Protein AF-A0A1L0B9V5-F1 (afdb_monomer)

Radius of gyration: 20.82 Å; Cα contacts (8 Å, |Δi|>4): 165; chains: 1; bounding box: 60×64×40 Å

pLDDT: mean 84.93, std 19.18, range [33.19, 98.69]

Sequence (181 aa):
MAQQMAAEWDLPEANLSFEGDNEAFVYNRHNESIYDDVRYFPGLKHDQETVVKFDASNDDFINHATLRALIVQLTSPEVIDYNLICDFFLTYRTFTDSHTVMNLLLTRLIWSLQYVNSFKQDTEKIGKLVLLRTFVVLRHWILNYFIDDFLPDDKLCDTFSFYINQITHESHLIRANMVLN

Solvent-accessible surface area (backbone atoms only — not comparable to full-atom values): 10895 Å² total; per-residue (Å²): 137,84,86,90,84,85,80,88,76,84,70,77,85,72,80,70,72,85,79,67,88,69,66,78,77,42,88,53,67,69,58,31,60,73,56,64,38,76,68,42,37,89,42,76,54,86,87,33,66,93,42,35,37,56,34,95,90,43,76,90,41,76,73,45,61,41,72,68,47,49,54,44,53,63,24,26,57,84,59,85,58,67,65,60,50,52,53,44,76,74,47,43,77,82,83,48,56,70,67,62,53,48,52,53,51,50,27,51,39,52,38,16,37,53,31,45,65,64,85,42,73,72,46,25,53,48,12,51,38,24,33,53,26,38,50,53,50,53,51,51,47,56,74,74,39,31,73,80,58,38,69,82,26,66,66,56,48,49,51,52,54,50,54,52,47,44,42,74,75,66,38,85,63,69,51,81,88,74,55,88,126

Structure (mmCIF, N/CA/C/O backbone):
data_AF-A0A1L0B9V5-F1
#
_entry.id   AF-A0A1L0B9V5-F1
#
loop_
_atom_site.group_PDB
_atom_site.id
_atom_site.type_symbol
_atom_site.label_atom_id
_atom_site.label_alt_id
_atom_site.label_comp_id
_atom_site.label_asym_id
_atom_site.label_entity_id
_atom_site.label_seq_id
_atom_site.pdbx_PDB_ins_code
_atom_site.Cartn_x
_atom_site.Cartn_y
_atom_site.Cartn_z
_atom_site.occupancy
_atom_site.B_iso_or_equiv
_atom_site.auth_seq_id
_atom_site.auth_comp_id
_atom_site.auth_asym_id
_atom_site.auth_atom_id
_atom_site.pdbx_PDB_model_num
ATOM 1 N N . MET A 1 1 ? -35.757 53.443 -7.498 1.00 37.50 1 MET A N 1
ATOM 2 C CA . MET A 1 1 ? -36.987 52.732 -7.090 1.00 37.50 1 MET A CA 1
ATOM 3 C C . MET A 1 1 ? -37.299 51.772 -8.234 1.00 37.50 1 MET A C 1
ATOM 5 O O . MET A 1 1 ? -37.797 52.221 -9.247 1.00 37.50 1 MET A O 1
ATOM 9 N N . ALA A 1 2 ? -36.529 50.689 -8.342 1.00 36.03 2 ALA A N 1
ATOM 10 C CA . ALA A 1 2 ? -36.751 49.369 -7.735 1.00 36.03 2 ALA A CA 1
ATOM 11 C C . ALA A 1 2 ? -37.768 48.531 -8.533 1.00 36.03 2 ALA A C 1
ATOM 13 O O . ALA A 1 2 ? -38.795 49.063 -8.928 1.00 36.03 2 ALA A O 1
ATOM 14 N N . GLN A 1 3 ? -37.446 47.235 -8.66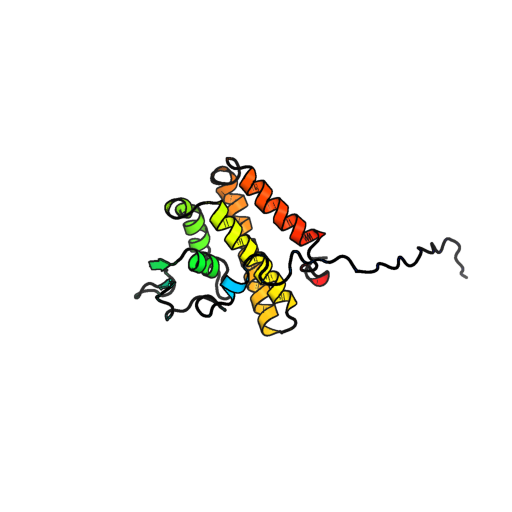9 1.00 38.03 3 GLN A N 1
ATOM 15 C CA . GLN A 1 3 ? -38.210 46.121 -9.268 1.00 38.03 3 GLN A CA 1
ATOM 16 C C . GLN A 1 3 ? -38.034 45.985 -10.795 1.00 38.03 3 GLN A C 1
ATOM 18 O O . GLN A 1 3 ? -38.657 46.698 -11.567 1.00 38.03 3 GLN A O 1
ATOM 23 N N . GLN A 1 4 ? -37.037 45.250 -11.310 1.00 39.38 4 GLN A N 1
ATOM 24 C CA . GLN A 1 4 ? -36.708 43.814 -11.165 1.00 39.38 4 GLN A CA 1
ATOM 25 C C . GLN A 1 4 ? -37.719 42.934 -11.923 1.00 39.38 4 GLN A C 1
ATOM 27 O O . GLN A 1 4 ? -38.779 42.587 -11.419 1.00 39.38 4 GLN A O 1
ATOM 32 N N . MET A 1 5 ? -37.359 42.604 -13.165 1.00 35.97 5 MET A N 1
ATOM 33 C CA . MET A 1 5 ? -37.973 41.576 -14.003 1.00 35.97 5 MET A CA 1
ATOM 34 C C . MET A 1 5 ? -36.849 40.648 -14.459 1.00 35.97 5 MET A C 1
ATOM 36 O O . MET A 1 5 ? -35.907 41.125 -15.089 1.00 35.97 5 MET A O 1
ATOM 40 N N . 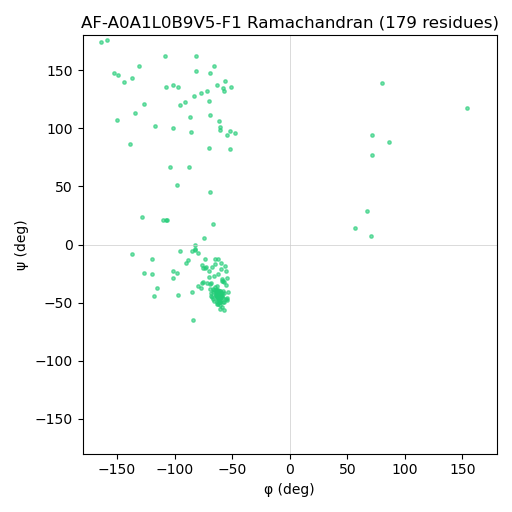ALA A 1 6 ? -36.952 39.361 -14.132 1.00 33.19 6 ALA A N 1
ATOM 41 C CA . ALA A 1 6 ? -36.878 38.247 -15.082 1.00 33.19 6 ALA A CA 1
ATOM 42 C C . ALA A 1 6 ? -36.401 36.953 -14.402 1.00 33.19 6 ALA A C 1
ATOM 44 O O . ALA A 1 6 ? -35.253 36.840 -13.985 1.00 33.19 6 ALA A O 1
ATOM 45 N N . ALA A 1 7 ? -37.313 35.980 -14.436 1.00 36.16 7 ALA A N 1
ATOM 46 C CA . ALA A 1 7 ? -37.078 34.544 -14.529 1.00 36.16 7 ALA A CA 1
ATOM 47 C C . ALA A 1 7 ? -36.499 33.836 -13.293 1.00 36.16 7 ALA A C 1
ATOM 49 O O . ALA A 1 7 ? -35.348 33.412 -13.257 1.00 36.16 7 ALA A O 1
ATOM 50 N N . GLU A 1 8 ? -37.391 33.619 -12.332 1.00 37.22 8 GLU A N 1
ATOM 51 C CA . GLU A 1 8 ? -37.385 32.466 -11.434 1.00 37.22 8 GLU A CA 1
ATOM 52 C C . GLU A 1 8 ? -37.545 31.199 -12.299 1.00 37.22 8 GLU A C 1
ATOM 54 O O . GLU A 1 8 ? -38.585 30.976 -12.918 1.00 37.22 8 GLU A O 1
ATOM 59 N N . TRP A 1 9 ? -36.460 30.441 -12.466 1.00 34.94 9 TRP A N 1
ATOM 60 C CA . TRP A 1 9 ? -36.507 29.108 -13.065 1.00 34.94 9 TRP A CA 1
ATOM 61 C C . TRP A 1 9 ? -36.832 28.120 -11.945 1.00 34.94 9 TRP A C 1
ATOM 63 O O . TRP A 1 9 ? -35.932 27.706 -11.215 1.00 34.94 9 TRP A O 1
ATOM 73 N N . ASP A 1 10 ? -38.109 27.759 -11.820 1.00 41.75 10 ASP A N 1
ATOM 74 C CA . ASP A 1 10 ? -38.548 26.586 -11.060 1.00 41.75 10 ASP A CA 1
ATOM 75 C C . ASP A 1 10 ? -37.913 25.339 -11.685 1.00 41.75 10 ASP A C 1
ATOM 77 O O . ASP A 1 10 ? -38.372 24.814 -12.705 1.00 41.75 10 ASP A O 1
ATOM 81 N N . LEU A 1 11 ? -36.819 24.868 -11.091 1.00 33.75 11 LEU A N 1
ATOM 82 C CA . LEU A 1 11 ? -36.359 23.509 -11.325 1.00 33.75 11 LEU A CA 1
ATOM 83 C C . LEU A 1 11 ? -37.261 22.591 -10.496 1.00 33.75 11 LEU A C 1
ATOM 85 O O . LEU A 1 11 ? -37.445 22.858 -9.307 1.00 33.75 11 LEU A O 1
ATOM 89 N N . PRO A 1 12 ? -37.829 21.522 -11.083 1.00 34.50 12 PRO A N 1
ATOM 90 C CA . PRO A 1 12 ? -38.595 20.569 -10.301 1.00 34.50 12 PRO A CA 1
ATOM 91 C C . PRO A 1 12 ? -37.682 20.047 -9.195 1.00 34.50 12 PRO A C 1
ATOM 93 O O . PRO A 1 12 ? -36.537 19.684 -9.478 1.00 34.50 12 PRO A O 1
ATOM 96 N N . GLU A 1 13 ? -38.178 20.029 -7.953 1.00 45.03 13 GLU A N 1
ATOM 97 C CA . GLU A 1 13 ? -37.568 19.258 -6.876 1.00 45.03 13 GLU A CA 1
ATOM 98 C C . GLU A 1 1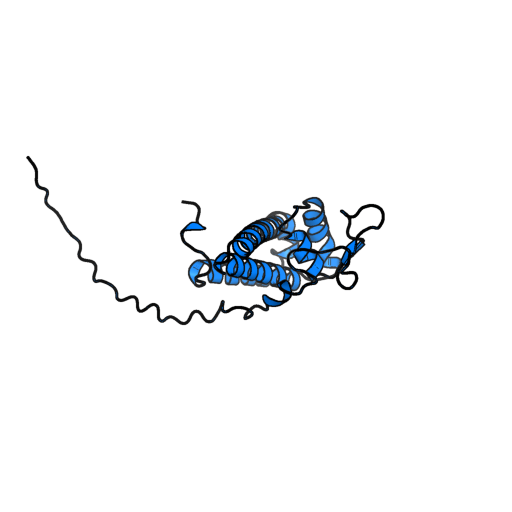3 ? -37.470 17.822 -7.383 1.00 45.03 13 GLU A C 1
ATOM 100 O O . GLU A 1 13 ? -38.424 17.041 -7.355 1.00 45.03 13 GLU A O 1
ATOM 105 N N . ALA A 1 14 ? -36.311 17.496 -7.951 1.00 38.25 14 ALA A N 1
ATOM 106 C CA . ALA A 1 14 ? -35.933 16.138 -8.199 1.00 38.25 14 ALA A CA 1
ATOM 107 C C . ALA A 1 14 ? -35.904 15.518 -6.809 1.00 38.25 14 ALA A C 1
ATOM 109 O O . ALA A 1 14 ? -34.969 15.737 -6.038 1.00 38.25 14 ALA A O 1
ATOM 110 N N . ASN A 1 15 ? -36.966 14.781 -6.490 1.00 38.66 15 ASN A N 1
ATOM 111 C CA . ASN A 1 15 ? -36.911 13.666 -5.570 1.00 38.66 15 ASN A CA 1
ATOM 112 C C . ASN A 1 15 ? -35.776 12.762 -6.060 1.00 38.66 15 ASN A C 1
ATOM 114 O O . ASN A 1 15 ? -35.986 11.794 -6.786 1.00 38.66 15 ASN A O 1
ATOM 118 N N . LEU A 1 16 ? -34.549 13.119 -5.691 1.00 40.38 16 LEU A N 1
ATOM 119 C CA . LEU A 1 16 ? -33.432 12.210 -5.615 1.00 40.38 16 LEU A CA 1
ATOM 120 C C . LEU A 1 16 ? -33.766 11.338 -4.417 1.00 40.38 16 LEU A C 1
ATOM 122 O O . LEU A 1 16 ? -33.337 11.586 -3.292 1.00 40.38 16 LEU A O 1
ATOM 126 N N . SER A 1 17 ? -34.593 10.327 -4.661 1.00 35.06 17 SER A N 1
ATOM 127 C CA . SER A 1 17 ? -34.482 9.094 -3.909 1.00 35.06 17 SER A CA 1
ATOM 128 C C . SER A 1 17 ? -33.014 8.679 -4.011 1.00 35.06 17 SER A C 1
ATOM 130 O O . SER A 1 17 ? -32.589 8.129 -5.027 1.00 35.06 17 SER A O 1
ATOM 132 N N . PHE A 1 18 ? -32.227 9.003 -2.983 1.00 41.53 18 PHE A N 1
ATOM 133 C CA . PHE A 1 18 ? -30.869 8.503 -2.746 1.00 41.53 18 PHE A CA 1
ATOM 134 C C . PHE A 1 18 ? -30.921 7.007 -2.380 1.00 41.53 18 PHE A C 1
ATOM 136 O O . PHE A 1 18 ? -30.294 6.550 -1.433 1.00 41.53 18 PHE A O 1
ATOM 143 N N . GLU A 1 19 ? -31.705 6.239 -3.128 1.00 40.09 19 GLU A N 1
ATOM 144 C CA . GLU A 1 19 ? -31.742 4.784 -3.094 1.00 40.09 19 GLU A CA 1
ATOM 145 C C . GLU A 1 19 ? -31.002 4.297 -4.339 1.00 40.09 19 GLU A C 1
ATOM 147 O O . GLU A 1 19 ? -31.570 3.785 -5.298 1.00 40.09 19 GLU A O 1
ATOM 152 N N . GLY A 1 20 ? -29.700 4.566 -4.341 1.00 44.06 20 GLY A N 1
ATOM 153 C CA . GLY A 1 20 ? -28.730 3.827 -5.128 1.00 44.06 20 GLY A CA 1
ATOM 154 C C . GLY A 1 20 ? -27.795 3.162 -4.134 1.00 44.06 20 GLY A C 1
ATOM 155 O O . GLY A 1 20 ? -26.951 3.839 -3.551 1.00 44.06 20 GLY A O 1
ATOM 156 N N . ASP A 1 21 ? -27.996 1.869 -3.900 1.00 50.47 21 ASP A N 1
ATOM 157 C CA . ASP A 1 21 ? -27.136 0.999 -3.102 1.00 50.47 21 ASP A CA 1
ATOM 158 C C . ASP A 1 21 ? -25.664 1.165 -3.500 1.00 50.47 21 ASP A C 1
ATOM 160 O O . ASP A 1 21 ? -25.189 0.512 -4.429 1.00 50.47 21 ASP A O 1
ATOM 164 N N . ASN A 1 22 ? -24.897 2.001 -2.797 1.00 57.09 22 ASN A N 1
ATOM 165 C CA . ASN A 1 22 ? -23.448 1.958 -2.949 1.00 57.09 22 ASN A CA 1
ATOM 166 C C . ASN A 1 22 ? -22.842 0.931 -1.985 1.00 57.09 22 ASN A C 1
ATOM 168 O O . ASN A 1 22 ? -22.123 1.260 -1.039 1.00 57.09 22 ASN A O 1
ATOM 172 N N . GLU A 1 23 ? -23.159 -0.342 -2.233 1.00 66.31 23 GLU A N 1
ATOM 173 C CA . GLU A 1 23 ? -22.561 -1.484 -1.534 1.00 66.31 23 GLU A CA 1
ATOM 174 C C . GLU A 1 23 ? -21.054 -1.634 -1.805 1.00 66.31 23 GLU A C 1
ATOM 176 O O . GLU A 1 23 ? -20.373 -2.353 -1.065 1.00 66.31 23 GLU A O 1
ATOM 181 N N . ALA A 1 24 ? -20.525 -0.989 -2.854 1.00 79.81 24 ALA A N 1
ATOM 182 C CA . ALA A 1 24 ? -19.167 -1.227 -3.334 1.00 79.81 24 ALA A CA 1
ATOM 183 C C . ALA A 1 24 ? -18.113 -0.867 -2.279 1.00 79.81 24 ALA A C 1
ATOM 185 O O . ALA A 1 24 ? -17.163 -1.617 -2.090 1.00 79.81 24 ALA A O 1
ATOM 186 N N . PHE A 1 25 ? -18.320 0.221 -1.528 1.00 84.94 25 PHE A N 1
ATOM 187 C CA . PHE A 1 25 ? -17.375 0.721 -0.518 1.00 84.94 25 PHE A CA 1
ATOM 188 C C . PHE A 1 25 ? -17.817 0.484 0.931 1.00 84.94 25 PHE A C 1
ATOM 190 O O . PHE A 1 25 ? -17.330 1.150 1.853 1.00 84.94 25 PHE A O 1
ATOM 197 N N . VAL A 1 26 ? -18.714 -0.484 1.148 1.00 88.19 26 VAL A N 1
ATOM 198 C CA . VAL A 1 26 ? -19.007 -1.002 2.491 1.00 88.19 26 VAL A CA 1
ATOM 199 C C . VAL A 1 26 ? -17.712 -1.503 3.133 1.00 88.19 26 VAL A C 1
ATOM 201 O O . VAL A 1 26 ? -16.867 -2.104 2.469 1.00 88.19 26 VAL A O 1
ATOM 204 N N . TYR A 1 27 ? -17.564 -1.251 4.436 1.00 88.88 27 TYR A N 1
ATOM 205 C CA . TYR A 1 27 ? -16.353 -1.595 5.172 1.00 88.88 27 TYR A CA 1
ATOM 206 C C . TYR A 1 27 ? -15.934 -3.056 4.959 1.00 88.88 27 TYR A C 1
ATOM 208 O O . TYR A 1 27 ? -16.756 -3.969 5.048 1.00 88.88 27 TYR A O 1
ATOM 216 N N . ASN A 1 28 ? -14.638 -3.264 4.733 1.00 92.19 28 ASN A N 1
ATOM 217 C CA . ASN A 1 28 ? -13.996 -4.557 4.502 1.00 92.19 28 ASN A CA 1
ATOM 218 C C . ASN A 1 28 ? -14.307 -5.247 3.150 1.00 92.19 28 ASN A C 1
ATOM 220 O O . ASN A 1 28 ? -13.865 -6.380 2.941 1.00 92.19 28 ASN A O 1
ATOM 224 N N . ARG A 1 29 ? -15.009 -4.600 2.205 1.00 92.00 29 ARG A N 1
ATOM 225 C CA . ARG A 1 29 ? -15.196 -5.124 0.831 1.00 92.00 29 ARG A CA 1
ATOM 226 C C . ARG A 1 29 ? -13.888 -5.201 0.036 1.00 92.00 29 ARG A C 1
ATOM 228 O O . ARG A 1 29 ? -13.760 -6.066 -0.826 1.00 92.00 29 ARG A O 1
ATOM 235 N N . HIS A 1 30 ? -12.914 -4.357 0.362 1.00 93.25 30 HIS A N 1
ATOM 236 C CA . HIS A 1 30 ? -11.587 -4.292 -0.257 1.00 93.25 30 HIS A CA 1
ATOM 237 C C . HIS A 1 30 ? -10.485 -4.776 0.690 1.00 93.25 30 HIS A C 1
ATOM 239 O O . HIS A 1 30 ? -9.314 -4.440 0.493 1.00 93.25 30 HIS A O 1
ATOM 245 N N . ASN A 1 31 ? -10.853 -5.570 1.705 1.00 94.75 31 ASN A N 1
ATOM 246 C CA . ASN A 1 31 ? -9.951 -6.115 2.720 1.00 94.75 31 ASN A CA 1
ATOM 247 C C . ASN A 1 31 ? -9.351 -5.047 3.657 1.00 94.75 31 ASN A C 1
ATOM 249 O O . ASN A 1 31 ? -8.246 -5.210 4.165 1.00 94.75 31 ASN A O 1
ATOM 253 N N . GLU A 1 32 ? -10.068 -3.947 3.894 1.00 95.19 32 GLU A N 1
ATOM 254 C CA . GLU A 1 32 ? -9.615 -2.803 4.695 1.00 95.19 32 GLU A CA 1
ATOM 255 C C . GLU A 1 32 ? -9.246 -3.191 6.139 1.00 95.19 32 GLU A C 1
ATOM 257 O O . GLU A 1 32 ? -8.294 -2.638 6.692 1.00 95.19 32 GLU A O 1
ATOM 262 N N . SER A 1 33 ? -9.902 -4.204 6.723 1.00 95.31 33 SER A N 1
ATOM 263 C CA . SER A 1 33 ? -9.673 -4.615 8.121 1.00 95.31 33 SER A CA 1
ATOM 264 C C . SER A 1 33 ? -8.272 -5.168 8.398 1.00 95.31 33 SER A C 1
ATOM 266 O O . SER A 1 33 ? -7.854 -5.240 9.554 1.00 95.31 33 SER A O 1
ATOM 268 N N . ILE A 1 34 ? -7.481 -5.481 7.363 1.00 96.06 34 ILE A N 1
ATOM 269 C CA . ILE A 1 34 ? -6.066 -5.844 7.535 1.00 96.06 34 ILE A CA 1
ATOM 270 C C . ILE A 1 34 ? -5.234 -4.746 8.201 1.00 96.06 34 ILE A C 1
ATOM 272 O O . ILE A 1 34 ? -4.152 -5.048 8.710 1.00 96.06 34 ILE A O 1
ATOM 276 N N . TYR A 1 35 ? -5.713 -3.500 8.156 1.00 96.19 35 TYR A N 1
ATOM 277 C CA . TYR A 1 35 ? -5.081 -2.330 8.755 1.00 96.19 35 TYR A CA 1
ATOM 278 C C . TYR A 1 35 ? -5.607 -1.989 10.154 1.00 96.19 35 TYR A C 1
ATOM 280 O O . TYR A 1 35 ? -5.023 -1.118 10.793 1.00 96.19 35 TYR A O 1
ATOM 288 N N . ASP A 1 36 ? -6.640 -2.684 10.643 1.00 94.62 36 ASP A N 1
ATOM 289 C CA . ASP A 1 36 ? -7.141 -2.554 12.023 1.00 94.62 36 ASP A CA 1
ATOM 290 C C . ASP A 1 36 ? -6.427 -3.488 13.004 1.00 94.62 36 ASP A C 1
ATOM 292 O O . ASP A 1 36 ? -6.578 -3.367 14.221 1.00 94.62 36 ASP A O 1
ATOM 296 N N . ASP A 1 37 ? -5.678 -4.460 12.484 1.00 94.69 37 ASP A N 1
ATOM 297 C CA . ASP A 1 37 ? -4.921 -5.403 13.295 1.00 94.69 37 ASP A CA 1
ATOM 298 C C . ASP A 1 37 ? -3.939 -4.645 14.204 1.00 94.69 37 ASP A C 1
ATOM 300 O O . ASP A 1 37 ? -3.228 -3.729 13.778 1.00 94.69 37 ASP A O 1
ATOM 304 N N . VAL A 1 38 ? -3.902 -5.050 15.475 1.00 93.56 38 VAL A N 1
ATOM 305 C CA . VAL A 1 38 ? -3.115 -4.421 16.547 1.00 93.56 38 VAL A CA 1
ATOM 306 C C . VAL A 1 38 ? -1.621 -4.315 16.227 1.00 93.56 38 VAL A C 1
ATOM 308 O O . VAL A 1 38 ? -0.930 -3.463 16.781 1.00 93.56 38 VAL A O 1
ATOM 311 N N . ARG A 1 39 ? -1.122 -5.158 15.319 1.00 94.88 39 ARG A N 1
ATOM 312 C CA . ARG A 1 39 ? 0.269 -5.149 14.851 1.00 94.88 39 ARG A CA 1
ATOM 313 C C . ARG A 1 39 ? 0.585 -3.978 13.915 1.00 94.88 39 ARG A C 1
ATOM 315 O O . ARG A 1 39 ? 1.754 -3.659 13.725 1.00 94.88 39 ARG A O 1
ATOM 322 N N . TYR A 1 40 ? -0.438 -3.369 13.315 1.00 94.12 40 TYR A N 1
ATOM 323 C CA . TYR A 1 40 ? -0.324 -2.305 12.313 1.00 94.12 40 TYR A CA 1
ATOM 324 C C . TYR A 1 40 ? -0.987 -0.989 12.744 1.00 94.12 40 TYR A C 1
ATOM 326 O O . TYR A 1 40 ? -0.604 0.068 12.245 1.00 94.12 40 TYR A O 1
ATOM 334 N N . PHE A 1 41 ? -1.982 -1.034 13.637 1.00 91.38 41 PHE A N 1
ATOM 335 C CA . PHE A 1 41 ? -2.739 0.141 14.072 1.00 91.38 41 PHE A CA 1
ATOM 336 C C . PHE A 1 41 ? -2.288 0.675 15.448 1.00 91.38 41 PHE A C 1
ATOM 338 O O . PHE A 1 41 ? -2.144 -0.104 16.395 1.00 91.38 41 PHE A O 1
ATOM 345 N N . PRO A 1 42 ? -2.155 2.007 15.630 1.00 88.00 42 PRO A N 1
ATOM 346 C CA . PRO A 1 42 ? -2.249 3.077 14.622 1.00 88.00 42 PRO A CA 1
ATOM 347 C C . PRO A 1 42 ? -0.972 3.249 13.778 1.00 88.00 42 PRO A C 1
ATOM 349 O O . PRO A 1 42 ? -0.974 4.007 12.809 1.00 88.00 42 PRO A O 1
ATOM 352 N N . GLY A 1 43 ? 0.089 2.538 14.146 1.00 89.38 43 GLY A N 1
ATOM 353 C CA . GLY A 1 43 ? 1.385 2.489 13.486 1.00 89.38 43 GLY A CA 1
ATOM 354 C C . GLY A 1 43 ? 2.167 1.277 13.992 1.00 89.38 43 GLY A C 1
ATOM 355 O O . GLY A 1 43 ? 1.711 0.563 14.893 1.00 89.38 43 GLY A O 1
ATOM 356 N N . LEU A 1 44 ? 3.332 1.032 13.399 1.00 92.38 44 LEU A N 1
ATOM 357 C CA . LEU A 1 44 ? 4.214 -0.052 13.822 1.00 92.38 44 LEU A CA 1
ATOM 358 C C . LEU A 1 44 ? 4.835 0.239 15.190 1.00 92.38 44 LEU A C 1
ATOM 360 O O . LEU A 1 44 ? 5.106 1.386 15.530 1.00 92.38 44 LEU A O 1
ATOM 364 N N . LYS A 1 45 ? 5.082 -0.819 15.966 1.00 89.50 45 LYS A N 1
ATOM 365 C CA . LYS A 1 45 ? 5.705 -0.740 17.292 1.00 89.50 45 LYS A CA 1
ATOM 366 C C . LYS A 1 45 ? 6.844 -1.746 17.409 1.00 89.50 45 LYS A C 1
ATOM 368 O O . LYS A 1 45 ? 6.815 -2.797 16.770 1.00 89.50 45 LYS A O 1
ATOM 373 N N . HIS A 1 46 ? 7.808 -1.446 18.278 1.00 84.19 46 HIS A N 1
ATOM 374 C CA . HIS A 1 46 ? 8.992 -2.282 18.517 1.00 84.19 46 HIS A CA 1
ATOM 375 C C . HIS A 1 46 ? 8.664 -3.677 19.068 1.00 84.19 46 HIS A C 1
ATOM 377 O O . HIS A 1 46 ? 9.429 -4.612 18.863 1.00 84.19 46 HIS A O 1
ATOM 383 N N . ASP A 1 47 ? 7.522 -3.838 19.741 1.00 85.00 47 ASP A N 1
ATOM 384 C CA . ASP A 1 47 ? 7.095 -5.108 20.335 1.00 85.00 47 ASP A CA 1
ATOM 385 C C . ASP A 1 47 ? 6.424 -6.069 19.332 1.00 85.00 47 ASP A C 1
ATOM 387 O O . ASP A 1 47 ? 6.061 -7.190 19.691 1.00 85.00 47 ASP A O 1
ATOM 391 N N . GLN A 1 48 ? 6.289 -5.675 18.060 1.00 87.69 48 GLN A N 1
ATOM 392 C CA . GLN A 1 48 ? 5.612 -6.454 17.017 1.00 87.69 48 GLN A CA 1
ATOM 393 C C . GLN A 1 48 ? 6.587 -7.253 16.136 1.00 87.69 48 GLN A C 1
ATOM 395 O O . GLN A 1 48 ? 6.487 -7.235 14.906 1.00 87.69 48 GLN A O 1
ATOM 400 N N . GLU A 1 49 ? 7.484 -8.028 16.759 1.00 88.25 49 GLU A N 1
ATOM 401 C CA . GLU A 1 49 ? 8.544 -8.797 16.070 1.00 88.25 49 GLU A CA 1
ATOM 402 C C . GLU A 1 49 ? 8.034 -9.770 14.989 1.00 88.25 49 GLU A C 1
ATOM 404 O O . GLU A 1 49 ? 8.791 -10.200 14.120 1.00 88.25 49 GLU A O 1
ATOM 409 N N . THR A 1 50 ? 6.745 -10.120 15.012 1.00 92.44 50 THR A N 1
ATOM 410 C CA . THR A 1 50 ? 6.128 -10.989 13.995 1.00 92.44 50 THR A CA 1
ATOM 411 C C . THR A 1 50 ? 5.934 -10.313 12.637 1.00 92.44 50 THR A C 1
ATOM 413 O O . THR A 1 50 ? 5.756 -11.013 11.640 1.00 92.44 50 THR A O 1
ATOM 416 N N . VAL A 1 51 ? 5.938 -8.975 12.578 1.00 95.19 51 VAL A N 1
ATOM 417 C CA . VAL A 1 51 ? 5.673 -8.218 11.341 1.00 95.19 51 VAL A CA 1
ATOM 418 C C . VAL A 1 51 ? 6.750 -7.195 11.001 1.00 95.19 51 VAL A C 1
ATOM 420 O O . VAL A 1 51 ? 6.869 -6.860 9.820 1.00 95.19 51 VAL A O 1
ATOM 423 N N . VAL A 1 52 ? 7.512 -6.717 11.990 1.00 95.25 52 VAL A N 1
ATOM 424 C CA . VAL A 1 52 ? 8.600 -5.744 11.828 1.00 95.25 52 VAL A CA 1
ATOM 425 C C . VAL A 1 52 ? 9.690 -5.969 12.875 1.00 95.25 52 VAL A C 1
ATOM 427 O O . VAL A 1 52 ? 9.405 -6.334 14.012 1.00 95.25 52 VAL A O 1
ATOM 430 N N . LYS A 1 53 ? 10.943 -5.730 12.495 1.00 94.19 53 LYS A N 1
ATOM 431 C CA . LYS A 1 53 ? 12.099 -5.706 13.387 1.00 94.19 53 LYS A CA 1
ATOM 432 C C . LYS A 1 53 ? 12.947 -4.479 13.065 1.00 94.19 53 LYS A C 1
ATOM 434 O O . LYS A 1 53 ? 13.498 -4.390 11.966 1.00 94.19 53 LYS A O 1
ATOM 439 N N . PHE A 1 54 ? 13.009 -3.546 14.008 1.00 91.19 54 PHE A N 1
ATOM 440 C CA . PHE A 1 54 ? 13.831 -2.339 13.916 1.00 91.19 54 PHE A CA 1
ATOM 441 C C . PHE A 1 54 ? 15.287 -2.636 14.290 1.00 91.19 54 PHE A C 1
ATOM 443 O O . PHE A 1 54 ? 15.584 -3.686 14.875 1.00 91.19 54 PHE A O 1
ATOM 450 N N . ASP A 1 55 ? 16.203 -1.751 13.907 1.00 90.69 55 ASP A N 1
ATOM 451 C CA . ASP A 1 55 ? 17.606 -1.877 14.273 1.00 90.69 55 ASP A CA 1
ATOM 452 C C . ASP A 1 55 ? 17.836 -1.581 15.756 1.00 90.69 55 ASP A C 1
ATOM 454 O O . ASP A 1 55 ? 17.380 -0.579 16.290 1.00 90.69 55 ASP A O 1
ATOM 458 N N . ALA A 1 56 ? 18.585 -2.460 16.426 1.00 87.94 56 ALA A N 1
ATOM 459 C CA . ALA A 1 56 ? 18.822 -2.357 17.865 1.00 87.94 56 ALA A CA 1
ATOM 460 C C . ALA A 1 56 ? 19.679 -1.140 18.260 1.00 87.94 56 ALA A C 1
A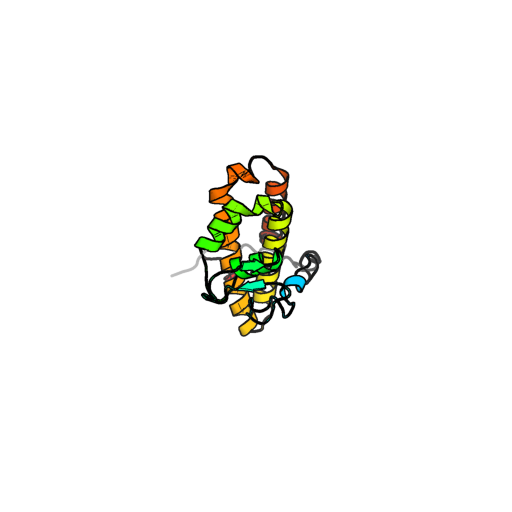TOM 462 O O . ALA A 1 56 ? 19.706 -0.768 19.432 1.00 87.94 56 ALA A O 1
ATOM 463 N N . SER A 1 57 ? 20.418 -0.561 17.308 1.00 90.00 57 SER A N 1
ATOM 464 C CA . SER A 1 57 ? 21.262 0.619 17.518 1.00 90.00 57 SER A CA 1
ATOM 465 C C . SER A 1 57 ? 20.565 1.906 17.084 1.00 90.00 57 SER A C 1
ATOM 467 O O . SER A 1 57 ? 20.936 2.978 17.565 1.00 90.00 57 SER A O 1
ATOM 469 N N . ASN A 1 58 ? 19.599 1.819 16.164 1.00 84.94 58 ASN A N 1
ATOM 470 C CA . ASN A 1 58 ? 18.813 2.953 15.703 1.00 84.94 58 ASN A CA 1
ATOM 471 C C . ASN A 1 58 ? 17.400 2.531 15.264 1.00 84.94 58 ASN A C 1
ATOM 473 O O . ASN A 1 58 ? 17.189 2.002 14.173 1.00 84.94 58 ASN A O 1
ATOM 477 N N . ASP A 1 59 ? 16.439 2.886 16.107 1.00 81.56 59 ASP A N 1
ATOM 478 C CA . ASP A 1 59 ? 15.016 2.594 15.968 1.00 81.56 59 ASP A CA 1
ATOM 479 C C . ASP A 1 59 ? 14.344 3.215 14.726 1.00 81.56 59 ASP A C 1
ATOM 481 O O . ASP A 1 59 ? 13.243 2.801 14.365 1.00 81.56 59 ASP A O 1
ATOM 485 N N . ASP A 1 60 ? 15.006 4.148 14.032 1.00 81.69 60 ASP A N 1
ATOM 486 C CA . ASP A 1 60 ? 14.524 4.704 12.762 1.00 81.69 60 ASP A CA 1
ATOM 487 C C . ASP A 1 60 ? 14.715 3.730 11.584 1.00 81.69 60 ASP A C 1
ATOM 489 O O . ASP A 1 60 ? 14.043 3.850 10.558 1.00 81.69 60 ASP A O 1
ATOM 493 N N . PHE A 1 61 ? 15.615 2.745 11.705 1.00 87.12 61 PHE A N 1
ATOM 494 C CA . PHE A 1 61 ? 15.905 1.796 10.631 1.00 87.12 61 PHE A CA 1
ATOM 495 C C . PHE A 1 61 ? 15.144 0.482 10.796 1.00 87.12 61 PHE A C 1
ATOM 497 O O . PHE A 1 61 ? 15.106 -0.126 11.865 1.00 87.12 61 PHE A O 1
ATOM 504 N N . ILE A 1 62 ? 14.578 -0.007 9.692 1.00 91.50 62 ILE A N 1
ATOM 505 C CA . ILE A 1 62 ? 13.927 -1.317 9.617 1.00 91.50 62 ILE A CA 1
ATOM 506 C C . ILE A 1 62 ? 14.929 -2.345 9.091 1.00 91.50 62 ILE A C 1
ATOM 508 O O . ILE A 1 62 ? 15.379 -2.249 7.952 1.00 91.50 62 ILE A O 1
ATOM 512 N N . ASN A 1 63 ? 15.208 -3.380 9.885 1.00 92.19 63 ASN A N 1
ATOM 513 C CA . ASN A 1 63 ? 16.031 -4.517 9.464 1.00 92.19 63 ASN A CA 1
ATOM 514 C C . ASN A 1 63 ? 15.204 -5.567 8.715 1.00 92.19 63 ASN A C 1
ATOM 516 O O . ASN A 1 63 ? 15.644 -6.124 7.709 1.00 92.19 63 ASN A O 1
ATOM 520 N N . HIS A 1 64 ? 13.988 -5.840 9.196 1.00 92.62 64 HIS A N 1
ATOM 521 C CA . HIS A 1 64 ? 13.070 -6.793 8.574 1.00 92.62 64 HIS A CA 1
ATOM 522 C C . HIS A 1 64 ? 11.632 -6.309 8.700 1.00 92.62 64 HIS A C 1
ATOM 524 O O . HIS A 1 64 ? 11.222 -5.841 9.757 1.00 92.62 64 HIS A O 1
ATOM 530 N N . ALA A 1 65 ? 10.835 -6.478 7.651 1.00 96.12 65 ALA A N 1
ATOM 531 C CA . ALA A 1 65 ? 9.412 -6.192 7.701 1.00 96.12 65 ALA A CA 1
ATOM 532 C C . ALA A 1 65 ? 8.646 -7.048 6.695 1.00 96.12 65 ALA A C 1
ATOM 534 O O . ALA A 1 65 ? 9.127 -7.360 5.607 1.00 96.12 65 ALA A O 1
ATOM 535 N N . THR A 1 66 ? 7.417 -7.402 7.055 1.00 97.38 66 THR A N 1
ATOM 536 C CA . THR A 1 66 ? 6.439 -7.885 6.076 1.00 97.38 66 THR A CA 1
ATOM 537 C C . THR A 1 66 ? 6.081 -6.758 5.108 1.00 97.38 66 THR A C 1
ATOM 539 O O . THR A 1 66 ? 6.101 -5.586 5.482 1.00 97.38 66 THR A O 1
ATOM 542 N N . LEU A 1 67 ? 5.664 -7.095 3.884 1.00 97.88 67 LEU A N 1
ATOM 543 C CA . LEU A 1 67 ? 5.233 -6.088 2.906 1.00 97.88 67 LEU A CA 1
ATOM 544 C C . LEU A 1 67 ? 4.139 -5.167 3.469 1.00 97.88 67 LEU A C 1
ATOM 546 O O . LEU A 1 67 ? 4.193 -3.955 3.297 1.00 97.88 67 LEU A O 1
ATOM 550 N N . ARG A 1 68 ? 3.173 -5.727 4.208 1.00 97.38 68 ARG A N 1
ATOM 551 C CA . ARG A 1 68 ? 2.117 -4.931 4.843 1.00 97.38 68 ARG A CA 1
ATOM 552 C C . ARG A 1 68 ? 2.676 -3.956 5.880 1.00 97.38 68 ARG A C 1
ATOM 554 O O . ARG A 1 68 ? 2.233 -2.814 5.907 1.00 97.38 68 ARG A O 1
ATOM 561 N N . ALA A 1 69 ? 3.645 -4.384 6.693 1.00 96.75 69 ALA A N 1
ATOM 562 C CA . ALA A 1 69 ? 4.320 -3.493 7.633 1.00 96.75 69 ALA A CA 1
ATOM 563 C C . ALA A 1 69 ? 5.039 -2.352 6.896 1.00 96.75 69 ALA A C 1
ATOM 565 O O . ALA A 1 69 ? 4.867 -1.201 7.277 1.00 96.75 69 ALA A O 1
ATOM 566 N N . LEU A 1 70 ? 5.738 -2.631 5.789 1.00 97.12 70 LEU A N 1
ATOM 567 C CA . LEU A 1 70 ? 6.348 -1.577 4.966 1.00 97.12 70 LEU A CA 1
ATOM 568 C C . LEU A 1 70 ? 5.304 -0.573 4.456 1.00 97.12 70 LEU A C 1
ATOM 570 O O . LEU A 1 70 ? 5.501 0.625 4.617 1.00 97.12 70 LEU A O 1
ATOM 574 N N . ILE A 1 71 ? 4.158 -1.028 3.933 1.00 97.88 71 ILE A N 1
ATOM 575 C CA . ILE A 1 71 ? 3.071 -0.123 3.508 1.00 97.88 71 ILE A CA 1
ATOM 576 C C . ILE A 1 71 ? 2.544 0.725 4.677 1.00 97.88 71 ILE A C 1
ATOM 578 O O . ILE A 1 71 ? 2.279 1.916 4.507 1.00 97.88 71 ILE A O 1
ATOM 582 N N . VAL A 1 72 ? 2.410 0.143 5.872 1.00 96.75 72 VAL A N 1
ATOM 583 C CA . VAL A 1 72 ? 2.001 0.876 7.083 1.00 96.75 72 VAL A CA 1
ATOM 584 C C . VAL A 1 72 ? 3.039 1.928 7.462 1.00 96.75 72 VAL A C 1
ATOM 586 O O . VAL A 1 72 ? 2.649 3.054 7.756 1.00 96.75 72 VAL A O 1
ATOM 589 N N . GLN A 1 73 ? 4.331 1.603 7.392 1.00 95.62 73 GLN A N 1
ATOM 590 C CA . GLN A 1 73 ? 5.408 2.543 7.698 1.00 95.62 73 GLN A CA 1
ATOM 591 C C . GLN A 1 73 ? 5.477 3.686 6.678 1.00 95.62 73 GLN A C 1
ATOM 593 O O . GLN A 1 73 ? 5.504 4.851 7.065 1.00 95.62 73 GLN A O 1
ATOM 598 N N . LEU A 1 74 ? 5.419 3.372 5.378 1.00 96.25 74 LEU A N 1
ATOM 599 C CA . LEU A 1 74 ? 5.386 4.359 4.288 1.00 96.25 74 LEU A CA 1
ATOM 600 C C . LEU A 1 74 ? 4.212 5.337 4.432 1.00 96.25 74 LEU A C 1
ATOM 602 O O . LEU A 1 74 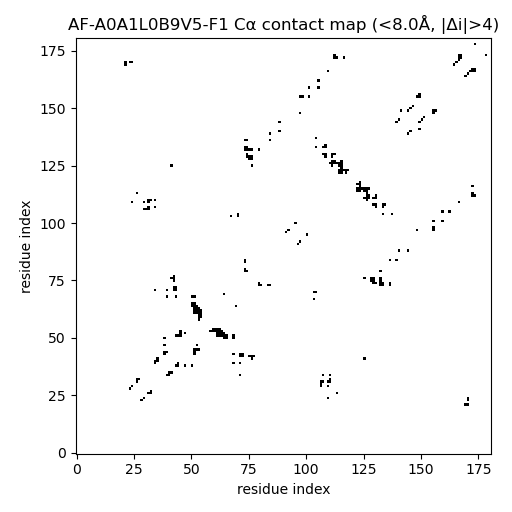? 4.307 6.501 4.046 1.00 96.25 74 LEU A O 1
ATOM 606 N N . THR A 1 75 ? 3.094 4.859 4.986 1.00 96.81 75 THR A N 1
ATOM 607 C CA . THR A 1 75 ? 1.855 5.628 5.166 1.00 96.81 75 THR A CA 1
ATOM 608 C C . THR A 1 75 ? 1.580 6.004 6.625 1.00 96.81 75 THR A C 1
ATOM 610 O O . THR A 1 75 ? 0.432 6.284 6.985 1.00 96.81 75 THR A O 1
ATOM 613 N N . SER A 1 76 ? 2.613 6.008 7.475 1.00 93.50 76 SER A N 1
ATOM 614 C CA . SER A 1 76 ? 2.473 6.224 8.917 1.00 93.50 76 SER A CA 1
ATOM 615 C C . SER A 1 76 ? 1.924 7.622 9.241 1.00 93.50 76 SER A C 1
ATOM 617 O O . SER A 1 76 ? 2.362 8.619 8.654 1.00 93.50 76 SER A O 1
ATOM 619 N N . PRO A 1 77 ? 0.975 7.746 10.190 1.00 89.75 77 PRO A N 1
ATOM 620 C CA . PRO A 1 77 ? 0.481 9.047 10.630 1.00 89.75 77 PRO A CA 1
ATOM 621 C C . PRO A 1 77 ? 1.487 9.815 11.505 1.00 89.75 77 PRO A C 1
ATOM 623 O O . PRO A 1 77 ? 1.271 11.001 11.750 1.00 89.75 77 PRO A O 1
ATOM 626 N N . GLU A 1 78 ? 2.556 9.172 11.981 1.00 86.62 78 GLU A N 1
ATOM 627 C CA . GLU A 1 78 ? 3.503 9.754 12.940 1.00 86.62 78 GLU A CA 1
ATOM 628 C C . GLU A 1 78 ? 4.577 10.609 12.250 1.00 86.62 78 GLU A C 1
ATOM 630 O O . GLU A 1 78 ? 4.603 11.829 12.423 1.00 86.62 78 GLU A O 1
ATOM 635 N N . VAL A 1 79 ? 5.433 9.993 11.427 1.00 80.00 79 VAL A N 1
ATOM 636 C CA . VAL A 1 79 ? 6.567 10.648 10.750 1.00 80.00 79 VAL A CA 1
ATOM 637 C C . VAL A 1 79 ? 6.650 10.181 9.295 1.00 80.00 79 VAL A C 1
ATOM 639 O O . VAL A 1 79 ? 6.376 9.022 8.997 1.00 80.00 79 VAL A O 1
ATOM 642 N N . ILE A 1 80 ? 7.012 11.092 8.380 1.00 77.00 80 ILE A N 1
ATOM 643 C CA . ILE A 1 80 ? 7.346 10.727 6.995 1.00 77.00 80 ILE A CA 1
ATOM 644 C C . ILE A 1 80 ? 8.839 10.465 6.902 1.00 77.00 80 ILE A C 1
ATOM 646 O O . ILE A 1 80 ? 9.630 11.382 7.121 1.00 77.00 80 ILE A O 1
ATOM 650 N N . ASP A 1 81 ? 9.194 9.265 6.464 1.00 87.81 81 ASP A N 1
ATOM 651 C CA . ASP A 1 81 ? 10.541 8.950 6.015 1.00 87.81 81 ASP A CA 1
ATOM 652 C C . ASP A 1 81 ? 10.587 8.939 4.479 1.00 87.81 81 ASP A C 1
ATOM 654 O O . ASP A 1 81 ? 10.148 7.996 3.819 1.00 87.81 81 ASP A O 1
ATOM 658 N N . TYR A 1 82 ? 11.088 10.030 3.893 1.00 90.12 82 TYR A N 1
ATOM 659 C CA . TYR A 1 82 ? 11.231 10.139 2.440 1.00 90.12 82 TYR A CA 1
ATOM 660 C C . TYR A 1 82 ? 12.323 9.223 1.883 1.00 90.12 82 TYR A C 1
ATOM 662 O O . TYR A 1 82 ? 12.211 8.813 0.728 1.00 90.12 82 TYR A O 1
ATOM 670 N N . ASN A 1 83 ? 13.347 8.892 2.675 1.00 92.81 83 ASN A N 1
ATOM 671 C CA . ASN A 1 83 ? 14.382 7.959 2.239 1.00 92.81 83 ASN A CA 1
ATOM 672 C C . ASN A 1 83 ? 13.778 6.564 2.108 1.00 92.81 83 ASN A C 1
ATOM 674 O O . ASN A 1 83 ? 13.935 5.942 1.065 1.00 92.81 83 ASN A O 1
ATOM 678 N N . LEU A 1 84 ? 12.964 6.144 3.082 1.00 93.81 84 LEU A N 1
ATOM 679 C CA . LEU A 1 84 ? 12.243 4.873 3.009 1.00 93.81 84 LEU A CA 1
ATOM 680 C C . LEU A 1 84 ? 11.327 4.782 1.780 1.00 93.81 84 LEU A C 1
ATOM 682 O O . LEU A 1 84 ? 11.258 3.727 1.154 1.00 93.81 84 LEU A O 1
ATOM 686 N N . ILE A 1 85 ? 10.633 5.867 1.407 1.00 96.38 85 ILE A N 1
ATOM 687 C CA . ILE A 1 85 ? 9.802 5.896 0.188 1.00 96.38 85 ILE A CA 1
ATOM 688 C C . ILE A 1 85 ? 10.661 5.648 -1.058 1.00 96.38 85 ILE A C 1
ATOM 690 O O . ILE A 1 85 ? 10.316 4.792 -1.877 1.00 96.38 85 ILE A O 1
ATOM 694 N N . CYS A 1 86 ? 11.771 6.375 -1.193 1.00 96.62 86 CYS A N 1
ATOM 695 C CA . CYS A 1 86 ? 12.696 6.217 -2.313 1.00 96.62 86 CYS A CA 1
ATOM 696 C C . CYS A 1 86 ? 13.291 4.800 -2.354 1.00 96.62 86 CYS A C 1
ATOM 698 O O . CYS A 1 86 ? 13.241 4.139 -3.390 1.00 96.62 86 CYS A O 1
ATOM 700 N N . ASP A 1 87 ? 13.803 4.311 -1.224 1.00 96.38 87 ASP A N 1
ATOM 701 C CA . ASP A 1 87 ? 14.448 3.001 -1.110 1.00 96.38 87 ASP A CA 1
ATOM 702 C C . ASP A 1 87 ? 13.467 1.865 -1.409 1.00 96.38 87 ASP A C 1
ATOM 704 O O . ASP A 1 87 ? 13.810 0.908 -2.112 1.00 96.38 87 ASP A O 1
ATOM 708 N N . PHE A 1 88 ? 12.218 1.987 -0.947 1.00 97.88 88 PHE A N 1
ATOM 709 C CA . PHE A 1 88 ? 11.164 1.031 -1.259 1.00 97.88 88 PHE A CA 1
ATOM 710 C C . PHE A 1 88 ? 10.912 0.967 -2.767 1.00 97.88 88 PHE A C 1
ATOM 712 O O . PHE A 1 88 ? 11.029 -0.108 -3.353 1.00 97.88 88 PHE A O 1
ATOM 719 N N . PHE A 1 89 ? 10.621 2.090 -3.434 1.00 98.31 89 PHE A N 1
ATOM 720 C CA . PHE A 1 89 ? 10.302 2.056 -4.869 1.00 98.31 89 PHE A CA 1
ATOM 721 C C . PHE A 1 89 ? 11.502 1.733 -5.765 1.00 98.31 89 PHE A C 1
ATOM 723 O O . PHE A 1 89 ? 11.331 1.186 -6.860 1.00 98.31 89 PHE A O 1
ATOM 730 N N . LEU A 1 90 ? 12.718 1.972 -5.275 1.00 97.62 90 LEU A N 1
ATOM 731 C CA . LEU A 1 90 ? 13.939 1.527 -5.932 1.00 97.62 90 LEU A CA 1
ATOM 732 C C . LEU A 1 90 ? 14.107 -0.002 -5.879 1.00 97.62 90 LEU A C 1
ATOM 734 O O . LEU A 1 90 ? 14.617 -0.585 -6.834 1.00 97.62 90 LEU A O 1
ATOM 738 N N . THR A 1 91 ? 13.672 -0.669 -4.802 1.00 97.50 91 THR A N 1
ATOM 739 C CA . THR A 1 91 ? 14.060 -2.068 -4.524 1.00 97.50 91 THR A CA 1
ATOM 740 C C . THR A 1 91 ? 12.914 -3.078 -4.445 1.00 97.50 91 THR A C 1
ATOM 742 O O . THR A 1 91 ? 13.183 -4.281 -4.503 1.00 97.50 91 THR A O 1
ATOM 745 N N . TYR A 1 92 ? 11.647 -2.656 -4.373 1.00 98.44 92 TYR A N 1
ATOM 746 C CA . TYR A 1 92 ? 10.530 -3.563 -4.059 1.00 98.44 92 TYR A CA 1
ATOM 747 C C . TYR A 1 92 ? 10.365 -4.739 -5.027 1.00 98.44 92 TYR A C 1
ATOM 749 O O . TYR A 1 92 ? 9.962 -5.826 -4.615 1.00 98.44 92 TYR A O 1
ATOM 757 N N . ARG A 1 93 ? 10.752 -4.555 -6.295 1.00 97.94 93 ARG A N 1
ATOM 758 C CA . ARG A 1 93 ? 10.707 -5.585 -7.350 1.00 97.94 93 ARG A CA 1
ATOM 759 C C . ARG A 1 93 ? 11.551 -6.821 -7.023 1.00 97.94 93 ARG A C 1
ATOM 761 O O . ARG A 1 93 ? 11.388 -7.865 -7.644 1.00 97.94 93 ARG A O 1
ATOM 768 N N . THR A 1 94 ? 12.459 -6.715 -6.053 1.00 97.69 94 THR A N 1
ATOM 769 C CA . THR A 1 94 ? 13.259 -7.844 -5.561 1.00 97.69 94 THR A CA 1
ATOM 770 C C . THR A 1 94 ? 12.474 -8.784 -4.641 1.00 97.69 94 THR A C 1
ATOM 772 O O . THR A 1 94 ? 12.900 -9.921 -4.445 1.00 97.69 94 THR A O 1
ATOM 775 N N . PHE A 1 95 ? 11.336 -8.343 -4.088 1.00 97.62 95 PHE A N 1
ATOM 776 C CA . PHE A 1 95 ? 10.558 -9.108 -3.108 1.00 97.62 95 PHE A CA 1
ATOM 777 C C . PHE A 1 95 ? 9.033 -9.093 -3.321 1.00 97.62 95 PHE A C 1
ATOM 779 O O . PHE A 1 95 ? 8.328 -9.834 -2.636 1.00 97.62 95 PHE A O 1
ATOM 786 N N . THR A 1 96 ? 8.494 -8.283 -4.237 1.00 98.50 96 THR A N 1
ATOM 787 C CA . THR A 1 96 ? 7.068 -8.286 -4.614 1.00 98.50 96 THR A CA 1
ATOM 788 C C . THR A 1 96 ? 6.847 -7.663 -6.001 1.00 98.50 96 THR A C 1
ATOM 790 O O . THR A 1 96 ? 7.791 -7.192 -6.631 1.00 98.50 96 THR A O 1
ATOM 793 N N . ASP A 1 97 ? 5.608 -7.674 -6.489 1.00 98.25 97 ASP A N 1
ATOM 794 C CA . ASP A 1 97 ? 5.193 -7.125 -7.783 1.00 98.25 97 ASP A CA 1
ATOM 795 C C . ASP A 1 97 ? 4.356 -5.838 -7.637 1.00 98.25 97 ASP A C 1
ATOM 797 O O . ASP A 1 97 ? 3.811 -5.535 -6.570 1.00 98.25 97 ASP A O 1
ATOM 801 N N . SER A 1 98 ? 4.251 -5.072 -8.727 1.00 98.50 98 SER A N 1
ATOM 802 C CA . SER A 1 98 ? 3.548 -3.784 -8.763 1.00 98.50 98 SER A CA 1
ATOM 803 C C . SER A 1 98 ? 2.049 -3.915 -8.471 1.00 98.50 98 SER A C 1
ATOM 805 O O . SER A 1 98 ? 1.493 -3.073 -7.768 1.00 98.50 98 SER A O 1
ATOM 807 N N . HIS A 1 99 ? 1.380 -4.986 -8.912 1.00 98.56 99 HIS A N 1
ATOM 808 C CA . HIS A 1 99 ? -0.052 -5.190 -8.641 1.00 98.56 99 HIS A CA 1
ATOM 809 C C . HIS A 1 99 ? -0.309 -5.412 -7.154 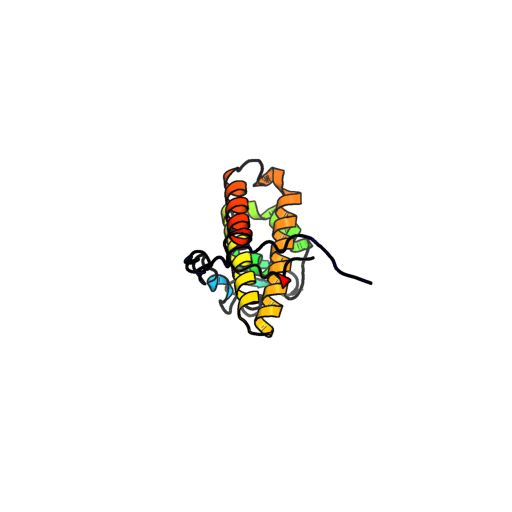1.00 98.56 99 HIS A C 1
ATOM 811 O O . HIS A 1 99 ? -1.255 -4.852 -6.596 1.00 98.56 99 HIS A O 1
ATOM 817 N N . THR A 1 100 ? 0.546 -6.183 -6.482 1.00 98.62 100 THR A N 1
ATOM 818 C CA . THR A 1 100 ? 0.459 -6.390 -5.033 1.00 98.62 100 THR A CA 1
ATOM 819 C C . THR A 1 100 ? 0.642 -5.074 -4.270 1.00 98.62 100 THR A C 1
ATOM 821 O O . THR A 1 100 ? -0.150 -4.773 -3.372 1.00 98.62 100 THR A O 1
ATOM 824 N N . VAL A 1 101 ? 1.633 -4.254 -4.642 1.00 98.69 101 VAL A N 1
ATOM 825 C CA . VAL A 1 101 ? 1.855 -2.928 -4.031 1.00 98.69 101 VAL A CA 1
ATOM 826 C C . VAL A 1 101 ? 0.667 -1.997 -4.277 1.00 98.69 101 VAL A C 1
ATOM 828 O O . VAL A 1 101 ? 0.177 -1.375 -3.333 1.00 98.69 101 VAL A O 1
ATOM 831 N N . MET A 1 102 ? 0.162 -1.941 -5.513 1.00 98.62 102 MET A N 1
ATOM 832 C CA . MET A 1 102 ? -1.000 -1.134 -5.892 1.00 98.62 102 MET A CA 1
ATOM 833 C C . MET A 1 102 ? -2.231 -1.503 -5.067 1.00 98.62 102 MET A C 1
ATOM 835 O O . MET A 1 102 ? -2.846 -0.626 -4.4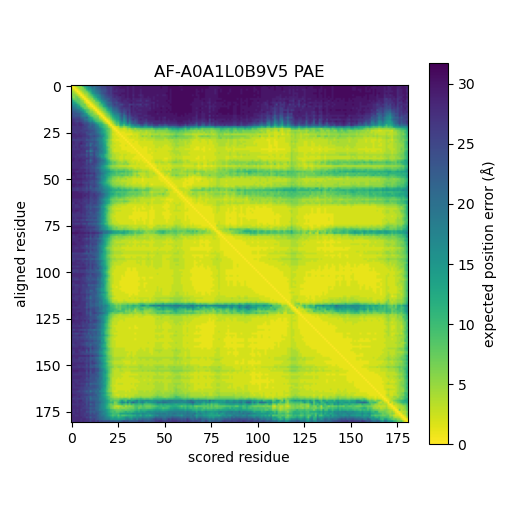65 1.00 98.62 102 MET A O 1
ATOM 839 N N . ASN A 1 103 ? -2.555 -2.794 -4.971 1.00 98.25 103 ASN A N 1
ATOM 840 C CA . ASN A 1 103 ? -3.706 -3.261 -4.200 1.00 98.25 103 ASN A CA 1
ATOM 841 C C . ASN A 1 103 ? -3.598 -2.868 -2.723 1.00 98.25 103 ASN A C 1
ATOM 843 O O . ASN A 1 103 ? -4.560 -2.360 -2.158 1.00 98.25 103 ASN A O 1
ATOM 847 N N . LEU A 1 104 ? -2.425 -3.030 -2.101 1.00 98.62 104 LEU A N 1
ATOM 848 C CA . LEU A 1 104 ? -2.228 -2.624 -0.707 1.00 98.62 104 LEU A CA 1
ATOM 849 C C . LEU A 1 104 ? -2.369 -1.106 -0.520 1.00 98.62 104 LEU A C 1
ATOM 851 O O . LEU A 1 104 ? -3.022 -0.667 0.425 1.00 98.62 104 LEU A O 1
ATOM 855 N N . LEU A 1 105 ? -1.802 -0.294 -1.416 1.00 98.62 105 LEU A N 1
ATOM 856 C CA . LEU A 1 105 ? -1.932 1.165 -1.345 1.00 98.62 105 LEU A CA 1
ATOM 857 C C . LEU A 1 105 ? -3.375 1.633 -1.578 1.00 98.62 105 LEU A C 1
ATOM 859 O O . LEU A 1 105 ? -3.830 2.537 -0.878 1.00 98.62 105 LEU A O 1
ATOM 863 N N . LEU A 1 106 ? -4.120 1.005 -2.492 1.00 98.06 106 LEU A N 1
ATOM 864 C CA . LEU A 1 106 ? -5.538 1.300 -2.720 1.00 98.06 106 LEU A CA 1
ATOM 865 C C . LEU A 1 106 ? -6.405 0.885 -1.526 1.00 98.06 106 LEU A C 1
ATOM 867 O O . LEU A 1 106 ? -7.210 1.689 -1.058 1.00 98.06 106 LEU A O 1
ATOM 871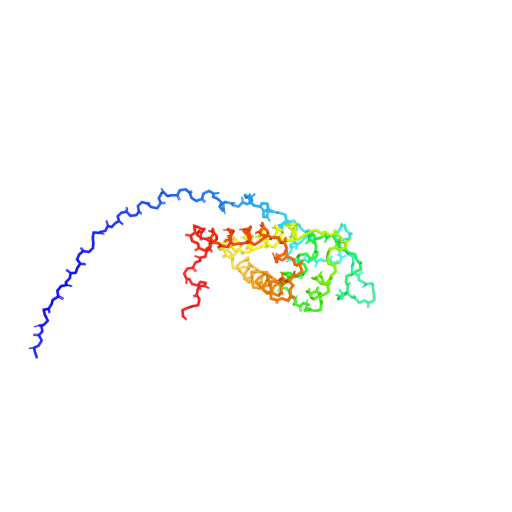 N N . THR A 1 107 ? -6.197 -0.306 -0.955 1.00 98.06 107 THR A N 1
ATOM 872 C CA . THR A 1 107 ? -6.876 -0.714 0.286 1.00 98.06 107 THR A CA 1
ATOM 873 C C . THR A 1 107 ? -6.562 0.264 1.421 1.00 98.06 107 THR A C 1
ATOM 875 O O . THR A 1 107 ? -7.465 0.657 2.158 1.00 98.06 107 THR A O 1
ATOM 878 N N . ARG A 1 108 ? -5.306 0.719 1.550 1.00 97.81 108 ARG A N 1
ATOM 879 C CA . ARG A 1 108 ? -4.902 1.714 2.558 1.00 97.81 108 ARG A CA 1
ATOM 880 C C . ARG A 1 108 ? -5.581 3.066 2.337 1.00 97.81 108 ARG A C 1
ATOM 882 O O . ARG A 1 108 ? -6.005 3.698 3.307 1.00 97.81 108 ARG A O 1
ATOM 889 N N . LEU A 1 109 ? -5.721 3.485 1.080 1.00 97.38 109 LEU A N 1
ATOM 890 C CA . LEU A 1 109 ? -6.418 4.708 0.689 1.00 97.38 109 LEU A CA 1
ATOM 891 C C . LEU A 1 109 ? -7.898 4.645 1.087 1.00 97.38 109 LEU A C 1
ATOM 893 O O . LEU A 1 109 ? -8.378 5.535 1.791 1.00 97.38 109 LEU A O 1
ATOM 897 N N . ILE A 1 110 ? -8.596 3.570 0.713 1.00 95.94 110 ILE A N 1
ATOM 898 C CA . ILE A 1 110 ? -10.017 3.359 1.033 1.00 95.94 110 ILE A CA 1
ATOM 899 C C . ILE A 1 110 ? -10.224 3.286 2.549 1.00 95.94 110 ILE A C 1
ATOM 901 O O . ILE A 1 110 ? -11.075 3.999 3.084 1.00 95.94 110 ILE A O 1
ATOM 905 N N . TRP A 1 111 ? -9.394 2.509 3.253 1.00 96.00 111 TRP A N 1
ATOM 906 C CA . TRP A 1 111 ? -9.410 2.416 4.716 1.00 96.00 111 TRP A CA 1
ATOM 907 C C . TRP A 1 111 ? -9.282 3.799 5.363 1.00 96.00 111 TRP A C 1
ATOM 909 O O . TRP A 1 111 ? -10.059 4.154 6.250 1.00 96.00 111 TRP A O 1
ATOM 919 N N . SER A 1 112 ? -8.345 4.625 4.882 1.00 95.62 112 SER A N 1
ATOM 920 C CA . SER A 1 112 ? -8.125 5.963 5.437 1.00 95.62 112 SER A CA 1
ATOM 921 C C . SER A 1 112 ? -9.335 6.876 5.233 1.00 95.62 112 SER A C 1
ATOM 923 O O . SER A 1 112 ? -9.743 7.564 6.167 1.00 95.62 112 SER A O 1
ATOM 925 N N . LEU A 1 113 ? -9.975 6.819 4.061 1.00 94.06 113 LEU A N 1
ATOM 926 C CA . LEU A 1 113 ? -11.203 7.556 3.771 1.00 94.06 113 LEU A CA 1
ATOM 927 C C . LEU A 1 113 ? -12.366 7.094 4.658 1.00 94.06 113 LEU A C 1
ATOM 929 O O . LEU A 1 113 ? -13.079 7.924 5.221 1.00 94.06 113 LEU A O 1
ATOM 933 N N . GLN A 1 114 ? -12.554 5.786 4.839 1.00 91.94 114 GLN A N 1
ATOM 934 C CA . GLN A 1 114 ? -13.569 5.241 5.750 1.00 91.94 114 GLN A CA 1
ATOM 935 C C . GLN A 1 114 ? -13.319 5.699 7.199 1.00 91.94 114 GLN A C 1
ATOM 937 O O . GLN A 1 114 ? -14.255 6.111 7.887 1.00 91.94 114 GLN A O 1
ATOM 942 N N . TYR A 1 115 ? -12.057 5.735 7.641 1.00 91.19 115 TYR A N 1
ATOM 943 C CA . TYR A 1 115 ? -11.667 6.250 8.957 1.00 91.19 115 TYR A CA 1
ATOM 944 C C . TYR A 1 115 ? -11.968 7.740 9.128 1.00 91.19 115 TYR A C 1
ATOM 946 O O . TYR A 1 115 ? -12.547 8.121 10.149 1.00 91.19 115 TYR A O 1
ATOM 954 N N . VAL A 1 116 ? -11.670 8.576 8.124 1.00 91.00 116 VAL A N 1
ATOM 955 C CA . VAL A 1 116 ? -12.072 9.998 8.115 1.00 91.00 116 VAL A CA 1
ATOM 956 C C . VAL A 1 116 ? -13.585 10.140 8.286 1.00 91.00 116 VAL A C 1
ATOM 958 O O . VAL A 1 116 ? -14.062 11.056 8.957 1.00 91.00 116 VAL A O 1
ATOM 961 N N . ASN A 1 117 ? -14.351 9.206 7.727 1.00 87.25 117 ASN A N 1
ATOM 962 C CA . ASN A 1 117 ? -15.804 9.231 7.761 1.00 87.25 117 ASN A CA 1
ATOM 963 C C . ASN A 1 117 ? -16.436 8.629 9.035 1.00 87.25 117 ASN A C 1
ATOM 965 O O . ASN A 1 117 ? -17.644 8.763 9.212 1.00 87.25 117 ASN A O 1
ATOM 969 N N . SER A 1 118 ? -15.660 8.032 9.947 1.00 82.12 118 SER A N 1
ATOM 970 C CA . SER A 1 118 ? -16.156 7.239 11.094 1.00 82.12 118 SER A CA 1
ATOM 971 C C . SER A 1 118 ? -16.764 8.028 12.277 1.00 82.12 118 SER A C 1
ATOM 973 O O . SER A 1 118 ? -17.109 7.435 13.299 1.00 82.12 118 SER A O 1
ATOM 975 N N . PHE A 1 119 ? -16.921 9.352 12.156 1.00 68.00 119 PHE A N 1
ATOM 976 C CA . PHE A 1 119 ? -17.558 10.263 13.132 1.00 68.00 119 PHE A CA 1
ATOM 977 C C . PHE A 1 119 ? -16.970 10.274 14.563 1.00 68.00 119 PHE A C 1
ATOM 979 O O . PHE A 1 119 ? -17.577 10.848 15.468 1.00 68.00 119 PHE A O 1
ATOM 986 N N . LYS A 1 120 ? -15.777 9.703 14.789 1.00 79.50 120 LYS A N 1
ATOM 987 C CA . LYS A 1 120 ? -15.003 9.871 16.033 1.00 79.50 120 LYS A CA 1
ATOM 988 C C . LYS A 1 120 ? -13.798 10.779 15.763 1.00 79.50 120 LYS A C 1
ATOM 990 O O . LYS A 1 120 ? -13.099 10.616 14.770 1.00 79.50 120 LYS A O 1
ATOM 995 N N . GLN A 1 121 ? -13.540 11.737 16.652 1.00 74.31 121 GLN A N 1
ATOM 996 C CA . GLN A 1 121 ? -12.535 12.782 16.413 1.00 74.31 121 GLN A CA 1
ATOM 997 C C . GLN A 1 121 ? -11.100 12.231 16.282 1.00 74.31 121 GLN A C 1
ATOM 999 O O . GLN A 1 121 ? -10.348 12.659 15.404 1.00 74.31 121 GLN A O 1
ATOM 1004 N N . ASP A 1 122 ? -10.724 11.251 17.110 1.00 77.88 122 ASP A N 1
ATOM 1005 C CA . ASP A 1 122 ? -9.378 10.661 17.078 1.00 77.88 122 ASP A CA 1
ATOM 1006 C C . ASP A 1 122 ? -9.133 9.829 15.809 1.00 77.88 122 ASP A C 1
ATOM 1008 O O . ASP A 1 122 ? -8.054 9.892 15.213 1.00 77.88 122 ASP A O 1
ATOM 1012 N N . THR A 1 123 ? -10.145 9.090 15.346 1.00 83.38 123 THR A N 1
ATOM 1013 C CA . THR A 1 123 ? -10.055 8.296 14.111 1.00 83.38 123 THR A CA 1
ATOM 1014 C C . THR A 1 123 ? -10.059 9.184 12.873 1.00 83.38 123 THR A C 1
ATOM 1016 O O . THR A 1 123 ? -9.353 8.877 11.914 1.00 83.38 123 THR A O 1
ATOM 1019 N N . GLU A 1 124 ? -10.763 10.321 12.906 1.00 87.69 124 GLU A N 1
ATOM 1020 C CA . GLU A 1 124 ? -10.743 11.309 11.827 1.00 87.69 124 GLU A CA 1
ATOM 1021 C C . GLU A 1 124 ? -9.335 11.881 11.619 1.00 87.69 124 GLU A C 1
ATOM 1023 O O . GLU A 1 124 ? -8.853 11.957 10.486 1.00 87.69 124 GLU A O 1
ATOM 1028 N N . LYS A 1 125 ? -8.643 12.254 12.706 1.00 90.12 125 LYS A N 1
ATOM 1029 C CA . LYS A 1 125 ? -7.273 12.783 12.629 1.00 90.12 125 LYS A CA 1
ATOM 1030 C C . LYS A 1 125 ? -6.306 11.754 12.040 1.00 90.12 125 LYS A C 1
ATOM 1032 O O . LYS A 1 125 ? -5.547 12.094 11.133 1.00 90.12 125 LYS A O 1
ATOM 1037 N N . ILE A 1 126 ? -6.340 10.515 12.536 1.00 92.50 126 ILE A N 1
ATOM 1038 C CA . ILE A 1 126 ? -5.492 9.424 12.028 1.00 92.50 126 ILE A CA 1
ATOM 1039 C C . ILE A 1 126 ? -5.796 9.169 10.549 1.00 92.50 126 ILE A C 1
ATOM 1041 O O . ILE A 1 126 ? -4.873 9.140 9.737 1.00 92.50 126 ILE A O 1
ATOM 1045 N N . GLY A 1 127 ? -7.078 9.068 10.187 1.00 93.94 127 GLY A N 1
ATOM 1046 C CA . GLY A 1 127 ? -7.518 8.871 8.808 1.00 93.94 127 GLY A CA 1
ATOM 1047 C C . GLY A 1 127 ? -6.977 9.946 7.867 1.00 93.94 127 GLY A C 1
ATOM 1048 O O . GLY A 1 127 ? -6.404 9.612 6.835 1.00 93.94 127 GLY A O 1
ATOM 1049 N N . LYS A 1 128 ? -7.059 11.231 8.243 1.00 93.12 128 LYS A N 1
ATOM 1050 C CA . LYS A 1 128 ? -6.537 12.345 7.426 1.00 93.12 128 LYS A CA 1
ATOM 1051 C C . LYS A 1 128 ? -5.025 12.267 7.222 1.00 93.12 128 LYS A C 1
ATOM 1053 O O . LYS A 1 128 ? -4.545 12.526 6.120 1.00 93.12 128 LYS A O 1
ATOM 1058 N N . LEU A 1 129 ? -4.275 11.923 8.269 1.00 94.38 129 LEU A N 1
ATOM 1059 C CA . LEU A 1 129 ? -2.819 11.797 8.186 1.00 94.38 129 LEU A CA 1
ATOM 1060 C C . LEU A 1 129 ? -2.420 10.640 7.266 1.00 94.38 129 LEU A C 1
ATOM 1062 O O . LEU A 1 129 ? -1.623 10.844 6.351 1.00 94.38 129 LEU A O 1
ATOM 1066 N N . VAL A 1 130 ? -3.025 9.463 7.449 1.00 96.06 130 VAL A N 1
ATOM 1067 C CA . VAL A 1 130 ? -2.767 8.286 6.605 1.00 96.06 130 VAL A CA 1
ATOM 1068 C C . VAL A 1 130 ? -3.191 8.534 5.158 1.00 96.06 130 VAL A C 1
ATOM 1070 O O . VAL A 1 130 ? -2.446 8.183 4.245 1.00 96.06 130 VAL A O 1
ATOM 1073 N N . LEU A 1 131 ? -4.335 9.185 4.926 1.00 95.94 131 LEU A N 1
ATOM 1074 C CA . LEU A 1 131 ? -4.810 9.562 3.591 1.00 95.94 131 LEU A CA 1
ATOM 1075 C C . LEU A 1 131 ? -3.780 10.439 2.872 1.00 95.94 131 LEU A C 1
ATOM 1077 O O . LEU A 1 131 ? -3.370 10.133 1.751 1.00 95.94 131 LEU A O 1
ATOM 1081 N N . LEU A 1 132 ? -3.298 11.487 3.549 1.00 95.56 132 LEU A N 1
ATOM 1082 C CA . LEU A 1 132 ? -2.267 12.373 3.013 1.00 95.56 132 LEU A CA 1
ATOM 1083 C C . LEU A 1 132 ? -0.972 11.611 2.703 1.00 95.56 132 LEU A C 1
ATOM 1085 O O . LEU A 1 132 ? -0.371 11.843 1.656 1.00 95.56 132 LEU A O 1
ATOM 1089 N N . ARG A 1 133 ? -0.528 10.701 3.580 1.00 96.62 133 ARG A N 1
ATOM 1090 C CA . ARG A 1 133 ? 0.697 9.920 3.327 1.00 96.62 133 ARG A CA 1
ATOM 1091 C C . ARG A 1 133 ? 0.530 8.944 2.177 1.00 96.62 133 ARG A C 1
ATOM 1093 O O . ARG A 1 133 ? 1.409 8.868 1.329 1.00 96.62 133 ARG A O 1
ATOM 1100 N N . THR A 1 134 ? -0.609 8.268 2.102 1.00 97.69 134 THR A N 1
ATOM 1101 C CA . THR A 1 134 ? -0.921 7.340 1.008 1.00 97.69 134 THR A CA 1
ATOM 1102 C C . THR A 1 134 ? -0.920 8.071 -0.334 1.00 97.69 134 THR A C 1
ATOM 1104 O O . THR A 1 134 ? -0.317 7.590 -1.290 1.00 97.69 134 THR A O 1
ATOM 1107 N N . PHE A 1 135 ? -1.482 9.284 -0.390 1.00 96.38 135 PHE A N 1
ATOM 1108 C CA . PHE A 1 135 ? -1.387 10.149 -1.568 1.00 96.38 135 PHE A CA 1
ATOM 1109 C C . PHE A 1 135 ? 0.063 10.514 -1.920 1.00 96.38 135 PHE A C 1
ATOM 1111 O O . PHE A 1 135 ? 0.449 10.419 -3.083 1.00 96.38 135 PHE A O 1
ATOM 1118 N N . VAL A 1 136 ? 0.881 10.914 -0.938 1.00 96.56 136 VAL A N 1
ATOM 1119 C CA . VAL A 1 136 ? 2.297 11.259 -1.168 1.00 96.56 136 VAL A CA 1
ATOM 1120 C C . VAL A 1 136 ? 3.077 10.065 -1.727 1.00 96.56 136 VAL A C 1
ATOM 1122 O O . VAL A 1 136 ? 3.824 10.236 -2.689 1.00 96.56 136 VAL A O 1
ATOM 1125 N N . VAL A 1 137 ? 2.866 8.869 -1.174 1.00 98.19 137 VAL A N 1
ATOM 1126 C CA . VAL A 1 137 ? 3.495 7.615 -1.619 1.00 98.19 137 VAL A CA 1
ATOM 1127 C C . VAL A 1 137 ? 3.071 7.266 -3.049 1.00 98.19 137 VAL A C 1
ATOM 1129 O O . VAL A 1 137 ? 3.935 7.079 -3.904 1.00 98.19 137 VAL A O 1
ATOM 1132 N N . LEU A 1 138 ? 1.764 7.261 -3.344 1.00 98.38 138 LEU A N 1
ATOM 1133 C CA . LEU A 1 138 ? 1.235 7.002 -4.692 1.00 98.38 138 LEU A CA 1
ATOM 1134 C C . LEU A 1 138 ? 1.761 8.015 -5.716 1.00 98.38 138 LEU A C 1
ATOM 1136 O O . LEU A 1 138 ? 2.219 7.639 -6.793 1.00 98.38 138 LEU A O 1
ATOM 1140 N N . ARG A 1 139 ? 1.751 9.308 -5.369 1.00 97.19 139 ARG A N 1
ATOM 1141 C CA . ARG A 1 139 ? 2.276 10.374 -6.230 1.00 97.19 139 ARG A CA 1
ATOM 1142 C C . ARG A 1 139 ? 3.767 10.190 -6.497 1.00 97.19 139 ARG A C 1
ATOM 1144 O O . ARG A 1 139 ? 4.199 10.377 -7.630 1.00 97.19 139 ARG A O 1
ATOM 1151 N N . HIS A 1 140 ? 4.557 9.863 -5.475 1.00 97.94 140 HIS A N 1
ATOM 1152 C CA . HIS A 1 140 ? 5.986 9.617 -5.645 1.00 97.94 140 HIS A CA 1
ATOM 1153 C C . HIS A 1 140 ? 6.228 8.441 -6.594 1.00 97.94 140 HIS A C 1
ATOM 1155 O O . HIS A 1 140 ? 7.043 8.565 -7.507 1.00 97.94 140 HIS A O 1
ATOM 1161 N N . TRP A 1 141 ? 5.490 7.347 -6.415 1.00 98.38 141 TRP A N 1
ATOM 1162 C CA . TRP A 1 141 ? 5.610 6.163 -7.254 1.00 98.38 141 TRP A CA 1
ATOM 1163 C C . TRP A 1 141 ? 5.328 6.469 -8.726 1.00 98.38 141 TRP A C 1
ATOM 1165 O O . TRP A 1 141 ? 6.186 6.252 -9.581 1.00 98.38 141 TRP A O 1
ATOM 1175 N N . ILE A 1 142 ? 4.164 7.066 -8.999 1.00 97.94 142 ILE A N 1
ATOM 1176 C CA . ILE A 1 142 ? 3.715 7.388 -10.356 1.00 97.94 142 ILE A CA 1
ATOM 1177 C C . ILE A 1 142 ? 4.665 8.382 -11.025 1.00 97.94 142 ILE A C 1
ATOM 1179 O O . ILE A 1 142 ? 4.972 8.224 -12.196 1.00 97.94 142 ILE A O 1
ATOM 1183 N N . LEU A 1 143 ? 5.146 9.410 -10.320 1.00 97.88 143 LEU A N 1
ATOM 1184 C CA . LEU A 1 143 ? 5.978 10.438 -10.954 1.00 97.88 143 LEU A CA 1
ATOM 1185 C C . LEU A 1 143 ? 7.418 9.993 -11.218 1.00 97.88 143 LEU A C 1
ATOM 1187 O O . LEU A 1 143 ? 8.010 10.461 -12.187 1.00 97.88 143 LEU A O 1
ATOM 1191 N N . ASN A 1 144 ? 7.991 9.143 -10.362 1.00 98.12 144 ASN A N 1
ATOM 1192 C CA . ASN A 1 144 ? 9.417 8.808 -10.438 1.00 98.12 144 ASN A CA 1
ATOM 1193 C C . ASN A 1 144 ? 9.692 7.448 -11.087 1.00 98.12 144 ASN A C 1
ATOM 1195 O O . ASN A 1 144 ? 10.781 7.259 -11.614 1.00 98.12 144 ASN A O 1
ATOM 1199 N N . TYR A 1 145 ? 8.719 6.532 -11.089 1.00 98.00 145 TYR A N 1
ATOM 1200 C CA . TYR A 1 145 ? 8.896 5.156 -11.573 1.00 98.00 145 TYR A CA 1
ATOM 1201 C C . TYR A 1 145 ? 7.829 4.754 -12.601 1.00 98.00 145 TYR A C 1
ATOM 1203 O O . TYR A 1 145 ? 7.548 3.571 -12.791 1.00 98.00 145 TYR A O 1
ATOM 1211 N N . PHE A 1 146 ? 7.227 5.736 -13.290 1.00 97.88 146 PHE A N 1
ATOM 1212 C CA . PHE A 1 146 ? 6.248 5.477 -14.351 1.00 97.88 146 PHE A CA 1
ATOM 1213 C C . PHE A 1 146 ? 6.805 4.538 -15.423 1.00 97.88 146 PHE A C 1
ATOM 1215 O O . PHE A 1 146 ? 6.147 3.583 -15.820 1.00 97.88 146 PHE A O 1
ATOM 1222 N N . ILE A 1 147 ? 8.021 4.826 -15.896 1.00 98.06 147 ILE A N 1
ATOM 1223 C CA . ILE A 1 147 ? 8.658 4.092 -16.995 1.00 98.06 147 ILE A CA 1
ATOM 1224 C C . ILE A 1 147 ? 8.926 2.642 -16.592 1.00 98.06 147 ILE A C 1
ATOM 1226 O O . ILE A 1 147 ? 8.782 1.750 -17.421 1.00 98.06 147 ILE A O 1
ATOM 1230 N N . ASP A 1 148 ? 9.296 2.416 -15.335 1.00 97.81 148 ASP A N 1
ATOM 1231 C CA . ASP A 1 148 ? 9.649 1.091 -14.838 1.00 97.81 148 ASP A CA 1
ATOM 1232 C C . ASP A 1 148 ? 8.417 0.214 -14.580 1.00 97.81 148 ASP A C 1
ATOM 1234 O O . ASP A 1 148 ? 8.467 -0.983 -14.853 1.00 97.81 148 ASP A O 1
ATOM 1238 N N . ASP A 1 149 ? 7.317 0.793 -14.077 1.00 98.06 149 ASP A N 1
ATOM 1239 C CA . ASP A 1 149 ? 6.181 0.005 -13.566 1.00 98.06 149 ASP A CA 1
ATOM 1240 C C . ASP A 1 149 ? 4.877 0.162 -14.332 1.00 98.06 149 ASP A C 1
ATOM 1242 O O . ASP A 1 149 ? 4.129 -0.801 -14.458 1.00 98.06 149 ASP A O 1
ATOM 1246 N N . PHE A 1 150 ? 4.579 1.369 -14.805 1.00 98.19 150 PHE A N 1
ATOM 1247 C CA . PHE A 1 150 ? 3.279 1.702 -15.385 1.00 98.19 150 PHE A CA 1
ATOM 1248 C C . PHE A 1 150 ? 3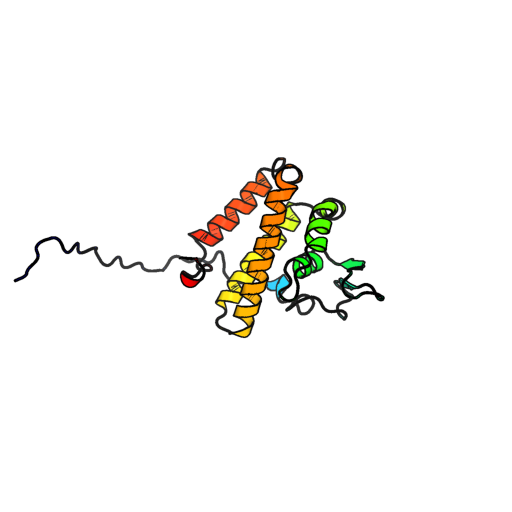.307 1.612 -16.909 1.00 98.19 150 PHE A C 1
ATOM 1250 O O . PHE A 1 150 ? 2.407 1.037 -17.508 1.00 98.19 150 PHE A O 1
ATOM 1257 N N . LEU A 1 151 ? 4.365 2.127 -17.543 1.00 97.56 151 LEU A N 1
ATOM 1258 C CA . LEU A 1 151 ? 4.542 2.071 -18.993 1.00 97.56 151 LEU A CA 1
ATOM 1259 C C . LEU A 1 151 ? 4.525 0.640 -19.573 1.00 97.56 151 LEU A C 1
ATOM 1261 O O . LEU A 1 151 ? 3.940 0.467 -20.640 1.00 97.56 151 LEU A O 1
ATOM 1265 N N . PRO A 1 152 ? 5.152 -0.381 -18.950 1.00 97.62 152 PRO A N 1
ATOM 1266 C CA . PRO A 1 152 ? 5.096 -1.745 -19.474 1.00 97.62 152 PRO A CA 1
ATOM 1267 C C . PRO A 1 152 ? 3.816 -2.510 -19.093 1.00 97.62 152 PRO A C 1
ATOM 1269 O O . PRO A 1 152 ? 3.654 -3.644 -19.544 1.00 97.62 152 PRO A O 1
ATOM 1272 N N . ASP A 1 153 ? 2.934 -1.941 -18.263 1.00 97.88 153 ASP A N 1
ATOM 1273 C CA . ASP A 1 153 ? 1.786 -2.640 -17.680 1.00 97.88 153 ASP A CA 1
ATOM 1274 C C . ASP A 1 153 ? 0.518 -1.769 -17.678 1.00 97.88 153 ASP A C 1
ATOM 1276 O O . ASP A 1 153 ? 0.163 -1.110 -16.695 1.00 97.88 153 ASP A O 1
ATOM 1280 N N . ASP A 1 154 ? -0.214 -1.819 -18.792 1.00 97.00 154 ASP A N 1
ATOM 1281 C CA . ASP A 1 154 ? -1.484 -1.102 -18.953 1.00 97.00 154 ASP A CA 1
ATOM 1282 C C . ASP A 1 154 ? -2.513 -1.493 -17.880 1.00 97.00 154 ASP A C 1
ATOM 1284 O O . ASP A 1 154 ? -3.297 -0.660 -17.426 1.00 97.00 154 ASP A O 1
ATOM 1288 N N . LYS A 1 155 ? -2.483 -2.743 -17.396 1.00 98.00 155 LYS A N 1
ATOM 1289 C CA . LYS A 1 155 ? -3.424 -3.216 -16.375 1.00 98.00 155 LYS A CA 1
ATOM 1290 C C . LYS A 1 155 ? -3.173 -2.547 -15.025 1.00 98.00 155 LYS A C 1
ATOM 1292 O O . LYS A 1 155 ? -4.124 -2.332 -14.267 1.00 98.00 155 LYS A O 1
ATOM 1297 N N . LEU A 1 156 ? -1.922 -2.221 -14.702 1.00 98.25 156 LEU A N 1
ATOM 1298 C CA . LEU A 1 156 ? -1.592 -1.448 -13.504 1.00 98.25 156 LEU A CA 1
ATOM 1299 C C . LEU A 1 156 ? -2.207 -0.042 -13.579 1.00 98.25 156 LEU A C 1
ATOM 1301 O O . LEU A 1 156 ? -2.802 0.424 -12.602 1.00 98.25 156 LEU A O 1
ATOM 1305 N N . CYS A 1 157 ? -2.120 0.596 -14.751 1.00 97.56 157 CYS A N 1
ATOM 1306 C CA . CYS A 1 157 ? -2.738 1.895 -15.018 1.00 97.56 157 CYS A CA 1
ATOM 1307 C C . CYS A 1 157 ? -4.265 1.821 -14.909 1.00 97.56 157 CYS A C 1
ATOM 1309 O O . CYS A 1 157 ? -4.862 2.603 -14.166 1.00 97.56 157 CYS A O 1
ATOM 1311 N N . ASP A 1 158 ? -4.884 0.841 -15.570 1.00 97.62 158 ASP A N 1
ATOM 1312 C CA . ASP A 1 158 ? -6.331 0.620 -15.536 1.00 97.62 158 ASP A CA 1
ATOM 1313 C C . ASP A 1 158 ? -6.830 0.383 -14.112 1.00 97.62 158 ASP A C 1
ATOM 1315 O O . ASP A 1 158 ? -7.833 0.964 -13.705 1.00 97.62 158 ASP A O 1
ATOM 1319 N N . THR A 1 159 ? -6.113 -0.427 -13.327 1.00 97.31 159 THR A N 1
ATOM 1320 C CA . THR A 1 159 ? -6.467 -0.706 -11.928 1.00 97.31 159 THR A CA 1
ATOM 1321 C C . THR A 1 159 ? -6.461 0.580 -11.107 1.00 97.31 159 THR A C 1
ATOM 1323 O O . THR A 1 159 ? -7.437 0.875 -10.417 1.00 97.31 159 THR A O 1
ATOM 1326 N N . PHE A 1 160 ? -5.395 1.378 -11.206 1.00 97.00 160 PHE A N 1
ATOM 1327 C CA . PHE A 1 160 ? -5.311 2.651 -10.496 1.00 97.00 160 PHE A CA 1
ATOM 1328 C C . PHE A 1 160 ? -6.437 3.606 -10.910 1.00 97.00 160 PHE A C 1
ATOM 1330 O O . PHE A 1 160 ? -7.176 4.099 -10.056 1.00 97.00 160 PHE A O 1
ATOM 1337 N N . SER A 1 161 ? -6.604 3.838 -12.213 1.00 96.38 161 SER A N 1
ATOM 1338 C CA . SER A 1 161 ? -7.618 4.754 -12.738 1.00 96.38 161 SER A CA 1
ATOM 1339 C C . SER A 1 161 ? -9.035 4.304 -12.398 1.00 96.38 161 SER A C 1
ATOM 1341 O O . SER A 1 161 ? -9.843 5.133 -11.987 1.00 96.38 161 SER A O 1
ATOM 1343 N N . PHE A 1 162 ? -9.332 3.008 -12.508 1.00 95.00 162 PHE A N 1
ATOM 1344 C CA . PHE A 1 162 ? -10.627 2.445 -12.140 1.00 95.00 162 PHE A CA 1
ATOM 1345 C C . PHE A 1 162 ? -10.966 2.760 -10.683 1.00 95.00 162 PHE A C 1
ATOM 1347 O O . PHE A 1 162 ? -11.980 3.403 -10.422 1.00 95.00 162 PHE A O 1
ATOM 1354 N N . TYR A 1 163 ? -10.103 2.386 -9.734 1.00 94.25 163 TYR A N 1
ATOM 1355 C CA . TYR A 1 163 ? -10.396 2.590 -8.314 1.00 94.25 163 TYR A CA 1
ATOM 1356 C C . TYR A 1 163 ? -10.456 4.066 -7.924 1.00 94.25 163 TYR A C 1
ATOM 1358 O O . TYR A 1 163 ? -11.334 4.444 -7.153 1.00 94.25 163 TYR A O 1
ATOM 1366 N N . ILE A 1 164 ? -9.577 4.918 -8.460 1.00 94.06 164 ILE A N 1
ATOM 1367 C CA . ILE A 1 164 ? -9.643 6.358 -8.181 1.00 94.06 164 ILE A CA 1
ATOM 1368 C C . ILE A 1 164 ? -10.955 6.949 -8.696 1.00 94.06 164 ILE A C 1
ATOM 1370 O O . ILE A 1 164 ? -11.621 7.652 -7.941 1.00 94.06 164 ILE A O 1
ATOM 1374 N N . ASN A 1 165 ? -11.369 6.613 -9.920 1.00 92.19 165 ASN A N 1
ATOM 1375 C CA . ASN A 1 165 ? -12.630 7.095 -10.483 1.00 92.19 165 ASN A CA 1
ATOM 1376 C C . ASN A 1 165 ? -13.838 6.614 -9.667 1.00 92.19 165 ASN A C 1
ATOM 1378 O O . ASN A 1 165 ? -14.746 7.393 -9.384 1.00 92.19 165 ASN A O 1
ATOM 1382 N N . GLN A 1 166 ? -13.836 5.350 -9.242 1.00 91.19 166 GLN A N 1
ATOM 1383 C CA . GLN A 1 166 ? -14.873 4.796 -8.370 1.00 91.19 166 GLN A CA 1
ATOM 1384 C C . GLN A 1 166 ? -14.926 5.539 -7.027 1.00 91.19 166 GLN A C 1
ATOM 1386 O O . GLN A 1 166 ? -16.003 5.892 -6.547 1.00 91.19 166 GLN A O 1
ATOM 1391 N N . ILE A 1 167 ? -13.768 5.854 -6.441 1.00 90.12 167 ILE A N 1
ATOM 1392 C CA . ILE A 1 167 ? -13.695 6.622 -5.195 1.00 90.12 167 ILE A CA 1
ATOM 1393 C C . ILE A 1 167 ? -14.240 8.046 -5.390 1.00 90.12 167 ILE A C 1
ATOM 1395 O O . ILE A 1 167 ? -14.981 8.533 -4.537 1.00 90.12 167 ILE A O 1
ATOM 1399 N N . THR A 1 168 ? -13.895 8.727 -6.484 1.00 85.56 168 THR A N 1
ATOM 1400 C CA . THR A 1 168 ? -14.244 10.143 -6.685 1.00 85.56 168 THR A CA 1
ATOM 1401 C C . THR A 1 168 ? -15.669 10.374 -7.158 1.00 85.56 168 THR A C 1
ATOM 1403 O O . THR A 1 168 ? -16.265 11.386 -6.793 1.00 85.56 168 THR A O 1
ATOM 1406 N N . HIS A 1 169 ? -16.201 9.487 -7.996 1.00 79.88 169 HIS A N 1
ATOM 1407 C CA . HIS A 1 169 ? -17.491 9.695 -8.657 1.00 79.88 169 HIS A CA 1
ATOM 1408 C C . HIS A 1 169 ? -18.632 8.929 -8.007 1.00 79.88 169 HIS A C 1
ATOM 1410 O O . HIS A 1 169 ? -19.776 9.372 -8.083 1.00 79.88 169 HIS A O 1
ATOM 1416 N N . GLU A 1 170 ? -18.333 7.792 -7.384 1.00 73.75 170 GLU A N 1
ATOM 1417 C CA . GLU A 1 170 ? -19.364 6.850 -6.963 1.00 73.75 170 GLU A CA 1
ATOM 1418 C C . GLU A 1 170 ? -19.356 6.697 -5.445 1.00 73.75 170 GLU A C 1
ATOM 1420 O O . GLU A 1 170 ? -20.408 6.783 -4.817 1.00 73.75 170 GLU A O 1
ATOM 1425 N N . SER A 1 171 ? -18.187 6.557 -4.818 1.00 69.56 171 SER A N 1
ATOM 1426 C CA . SER A 1 171 ? -18.084 6.385 -3.373 1.00 69.56 171 SER A CA 1
ATOM 1427 C C . SER A 1 171 ? -18.452 7.679 -2.632 1.00 69.56 171 SER A C 1
ATOM 1429 O O . SER A 1 171 ? -17.815 8.719 -2.789 1.00 69.56 171 SER A O 1
ATOM 1431 N N . HIS A 1 172 ? -19.433 7.632 -1.730 1.00 78.12 172 HIS A N 1
ATOM 1432 C CA . HIS A 1 172 ? -19.740 8.745 -0.813 1.00 78.12 172 HIS A CA 1
ATOM 1433 C C . HIS A 1 172 ? -18.615 9.017 0.217 1.00 78.12 172 HIS A C 1
ATOM 1435 O O . HIS A 1 172 ? -18.842 9.638 1.256 1.00 78.12 172 HIS A O 1
ATOM 1441 N N . LEU A 1 173 ? -17.397 8.525 -0.036 1.00 80.69 173 LEU A N 1
ATOM 1442 C CA . LEU A 1 173 ? -16.239 8.663 0.834 1.00 80.69 173 LEU A CA 1
ATOM 1443 C C . LEU A 1 173 ? -15.636 10.070 0.782 1.00 80.69 173 LEU A C 1
ATOM 1445 O O . LEU A 1 173 ? -15.121 10.540 1.799 1.00 80.69 173 LEU A O 1
ATOM 1449 N N . ILE A 1 174 ? -15.699 10.749 -0.368 1.00 79.12 174 ILE A N 1
ATOM 1450 C CA . ILE A 1 174 ? -15.228 12.132 -0.494 1.00 79.12 174 ILE A CA 1
ATOM 1451 C C . ILE A 1 174 ? -16.360 13.078 -0.094 1.00 79.12 174 ILE A C 1
ATOM 1453 O O . ILE A 1 174 ? -17.352 13.238 -0.801 1.00 79.12 174 ILE A O 1
ATOM 1457 N N . ARG A 1 175 ? -16.206 13.741 1.056 1.00 75.00 175 ARG A N 1
ATOM 1458 C CA . ARG A 1 175 ? -17.130 14.796 1.493 1.00 75.00 175 ARG A CA 1
ATOM 1459 C C . ARG A 1 175 ? -16.790 16.116 0.800 1.00 75.00 175 ARG A C 1
ATOM 1461 O O . ARG A 1 175 ? -15.620 16.416 0.578 1.00 75.00 175 ARG A O 1
ATOM 1468 N N . ALA A 1 176 ? -17.798 16.958 0.568 1.00 68.75 176 ALA A N 1
ATOM 1469 C CA . ALA A 1 176 ? -17.625 18.284 -0.038 1.00 68.75 176 ALA A CA 1
ATOM 1470 C C . ALA A 1 176 ? -16.602 19.180 0.692 1.00 68.75 176 ALA A C 1
ATOM 1472 O O . ALA A 1 176 ? -15.945 19.999 0.065 1.00 68.75 176 ALA A O 1
ATOM 1473 N N . ASN A 1 177 ? -16.414 19.001 2.003 1.00 69.06 177 ASN A N 1
ATOM 1474 C CA . ASN A 1 177 ? -15.428 19.748 2.794 1.00 69.06 177 ASN A CA 1
ATOM 1475 C C . ASN A 1 177 ? -13.988 19.198 2.714 1.00 69.06 177 ASN A C 1
ATOM 1477 O O . ASN A 1 177 ? -13.094 19.780 3.324 1.00 69.06 177 ASN A O 1
ATOM 1481 N N . MET A 1 178 ? -13.761 18.073 2.027 1.00 69.88 178 MET A N 1
ATOM 1482 C CA . MET A 1 178 ? -12.420 17.549 1.731 1.00 69.88 178 MET A CA 1
ATOM 1483 C C . MET A 1 178 ? -11.866 18.085 0.407 1.00 69.88 178 MET A C 1
ATOM 1485 O O . MET A 1 178 ? -10.667 17.976 0.160 1.00 69.88 178 MET A O 1
ATOM 1489 N N . VAL A 1 179 ? -12.725 18.651 -0.443 1.00 61.50 179 VAL A N 1
ATOM 1490 C CA . VAL A 1 179 ? -12.324 19.270 -1.705 1.00 61.50 179 VAL A CA 1
ATOM 1491 C C . VAL A 1 179 ? -11.862 20.694 -1.404 1.00 61.50 179 VAL A C 1
ATOM 1493 O O . VAL A 1 179 ? -12.555 21.451 -0.725 1.00 61.50 179 VAL A O 1
ATOM 1496 N N . LEU A 1 180 ? -10.659 21.046 -1.860 1.00 50.19 180 LEU A N 1
ATOM 1497 C CA . LEU A 1 180 ? -10.162 22.417 -1.775 1.00 50.19 180 LEU A CA 1
ATOM 1498 C C . LEU A 1 180 ? -10.986 23.275 -2.746 1.00 50.19 180 LEU A C 1
ATOM 1500 O O . LEU A 1 180 ? -10.883 23.081 -3.957 1.00 50.19 180 LEU A O 1
ATOM 1504 N N . ASN A 1 181 ? -11.813 24.172 -2.203 1.00 40.41 181 ASN A N 1
ATOM 1505 C CA . ASN A 1 181 ? -12.461 25.249 -2.958 1.00 40.41 181 ASN A CA 1
ATOM 1506 C C . ASN A 1 181 ? -11.468 26.368 -3.278 1.00 40.41 181 ASN A C 1
ATOM 1508 O O . ASN A 1 181 ? -10.633 26.672 -2.392 1.00 40.41 181 ASN A O 1
#

InterPro domains:
  IPR000651 Ras-like guanine nucleotide exchange factor, N-terminal [PF00618] (62-159)
  IPR000651 Ras-like guanine nucleotide exchange factor, N-terminal [PS50212] (58-181)
  IPR000651 Ras-like guanine nucleotide exchange factor, N-terminal [SM00229] (57-181)
  IPR000651 Ras-like guanine nucleotide exchange factor, N-terminal [cd06224] (66-175)
  IPR023578 Ras guanine nucleotide exchange factor domain superfamily [SSF48366] (50-178)

Organism: NCBI:txid45354

Mean predicted aligned error: 8.87 Å

Secondary structure (DSSP, 8-state):
----------------------GGGSTTTTSGGGGTSTTTSSS--TT-TTTEEE-SS-TTSEEEE-HHHHHHHHT-SS---HHHHHHHHHHGGGT--HHHHHHHHHHHHHHHHHHHHSS-HHHHHHHHHHHHHHHHHHHHHHHHSIIIIITT-HHHHHHHHHHHHIIIII-TTS-GGGS--

Foldseek 3Di:
DDDDDDDDPPDDPPPPPVPDPPVCLPPCNLPLCVCVPPCQPPHHDCVNVVAWHADPVDRVHTPDGDPLNLLSQLLHLPDHDPVSLVVCLVCVVVPDALVVVLSSLLSQLSSLLVQCVVPDPVSVSSSVSSNVSSVVSVVCNCVPCCVPHVVVDVVSVVSNVVSVCCCPPPNPSDDPVNDDD

Nearest PDB structures (foldseek):
  8be4-assembly1_S  TM=8.667E-01  e=1.275E-03  Homo sapiens
  7ukr-assembly1_A  TM=8.183E-01  e=1.098E-03  Homo sapiens
  8be7-assembly1_S  TM=8.143E-01  e=1.998E-03  Homo sapiens
  4urx-assembly1_S  TM=8.338E-01  e=3.131E-03  Homo sapiens
  8be2-assembly1_S  TM=7.875E-01  e=7.685E-03  Homo sapiens